Protein AF-A0A8J2IES1-F1 (afdb_monomer_lite)

Organism: NCBI:txid119953

Radius of gyration: 37.83 Å; chains: 1; bounding box: 107×48×99 Å

Secondary structure (DSSP, 8-state):
---HHHHHHHHTT--TTSPPSS--B-SSEEE-SSTTSPPPGGGTS--TT---EEE-TTS-EE-HHHHHHHHHHHHHHHHHHHHTTSS-----TTSSSSS-HHHHHHHHHHHHHHHHHHHHHHHHHHHHHHHHHHHHHHHHHHS---TT--HHHHHHHHHHHHTTHHHHTTHHHHHHHHHHHHHHHHHHHHS-HHHHHHHHTT--HHHHHHHHHHHHHHHHHHHHHHHHHTHHHHHHHHHHHTTSS-S-SSS--GGGGSTTSTT-TT-SS-TT--TTS-HHHHHHHHHT-HHHHHHHHHHHHHHHHHHHHHHTTS------------PPP------

Foldseek 3Di:
DQQPQQVVCVVVVHDLPDFACDWDDDQAETEDNAPPDDDDPVLVDPDVVRDHFYAYSNRHTDDVVVVVVVVVVVVVVVVVCCVVVVDPPPPPVPDPDPDDPVVVVVVVVVVVVVVVVVVVVVVLVVCLVCVLVVLLVLLPVPDDDDPPDDPVRSSVVVCVVQPPLSSQFLVLLVCVLVVVLCVVLCCCVVVVVVVVVCVVVVPDPVVVVVCVVCVVVCSVVVSLVSCLQSVLSVVNSSCRSNVVDGSPPVGDDPQLNPCPRPNHLNPLADPPAPCPPDPVSVVVSNCPRPSNVVSVVVVVVVVVVVVVVVVVPDPPPPPDDDDDDDDDDDDDDDD

Structure (mmCIF, N/CA/C/O backbone):
data_AF-A0A8J2IES1-F1
#
_entry.id   AF-A0A8J2IES1-F1
#
loop_
_atom_site.group_PDB
_atom_site.id
_atom_site.type_symbol
_atom_site.label_atom_id
_atom_site.label_alt_id
_atom_site.label_comp_id
_atom_site.label_asym_id
_atom_site.label_entity_id
_atom_site.label_seq_id
_atom_site.pdbx_PDB_ins_code
_atom_site.Cartn_x
_atom_site.Cartn_y
_atom_site.Cartn_z
_atom_site.occupancy
_atom_site.B_iso_or_equiv
_atom_site.auth_seq_id
_atom_site.auth_comp_id
_atom_site.auth_asym_id
_atom_site.auth_atom_id
_atom_site.pdbx_PDB_model_num
ATOM 1 N N . MET A 1 1 ? -24.254 4.633 70.638 1.00 55.78 1 MET A N 1
ATOM 2 C CA . MET A 1 1 ? -25.576 4.359 70.036 1.00 55.78 1 MET A CA 1
ATOM 3 C C . MET A 1 1 ? -25.447 4.427 68.513 1.00 55.78 1 MET A C 1
ATOM 5 O O . MET A 1 1 ? -25.565 5.501 67.967 1.00 55.78 1 MET A O 1
ATOM 9 N N . GLY A 1 2 ? -25.098 3.332 67.823 1.00 65.69 2 GLY A N 1
ATOM 10 C CA . GLY A 1 2 ? -24.649 3.395 66.413 1.00 65.69 2 GLY A CA 1
ATOM 11 C C . GLY A 1 2 ? -25.569 2.751 65.371 1.00 65.69 2 GLY A C 1
ATOM 12 O O . GLY A 1 2 ? -25.081 2.387 64.304 1.00 65.69 2 GLY A O 1
ATOM 13 N N . ARG A 1 3 ? -26.847 2.505 65.696 1.00 75.75 3 ARG A N 1
ATOM 14 C CA . ARG A 1 3 ? -27.801 1.777 64.830 1.00 75.75 3 ARG A CA 1
ATOM 15 C C . ARG A 1 3 ? -29.191 2.424 64.758 1.00 75.75 3 ARG A C 1
ATOM 17 O O . ARG A 1 3 ? -30.164 1.723 64.511 1.00 75.75 3 ARG A O 1
ATOM 24 N N . GLN A 1 4 ? -29.303 3.729 64.988 1.00 80.19 4 GLN A N 1
ATOM 25 C CA . GLN A 1 4 ? -30.605 4.414 65.040 1.00 80.19 4 GLN A CA 1
ATOM 26 C C . GLN A 1 4 ? -31.388 4.277 63.729 1.00 80.19 4 GLN A C 1
ATOM 28 O O . GLN A 1 4 ? -32.508 3.794 63.766 1.00 80.19 4 GLN A O 1
ATOM 33 N N . ALA A 1 5 ? -30.767 4.522 62.571 1.00 78.38 5 ALA A N 1
ATOM 34 C CA . ALA A 1 5 ? -31.433 4.364 61.270 1.00 78.38 5 ALA A CA 1
ATOM 35 C C . ALA A 1 5 ? -31.969 2.935 61.023 1.00 78.38 5 ALA A C 1
ATOM 37 O O . ALA A 1 5 ? -33.040 2.741 60.455 1.00 78.38 5 ALA A O 1
ATOM 38 N N . TYR A 1 6 ? -31.237 1.914 61.481 1.00 82.19 6 TYR A N 1
ATOM 39 C CA . TYR A 1 6 ? -31.663 0.516 61.380 1.00 82.19 6 TYR A CA 1
ATOM 40 C C . TYR A 1 6 ? -32.812 0.187 62.347 1.00 82.19 6 TYR A C 1
ATOM 42 O O . TYR A 1 6 ? -33.742 -0.530 61.983 1.00 82.19 6 TYR A O 1
ATOM 50 N N . LEU A 1 7 ? -32.756 0.710 63.575 1.00 84.56 7 LEU A N 1
ATOM 51 C CA . LEU A 1 7 ? -33.797 0.514 64.584 1.00 84.56 7 LEU A CA 1
ATOM 52 C C . LEU A 1 7 ? -35.088 1.248 64.217 1.00 84.56 7 LEU A C 1
ATOM 54 O O . LEU A 1 7 ? -36.150 0.645 64.315 1.00 84.56 7 LEU A O 1
ATOM 58 N N . ASP A 1 8 ? -34.995 2.480 63.720 1.00 83.19 8 ASP A N 1
ATOM 59 C CA . ASP A 1 8 ? -36.135 3.260 63.234 1.00 83.19 8 ASP A CA 1
ATOM 60 C C . ASP A 1 8 ? -36.842 2.511 62.103 1.00 83.19 8 ASP A C 1
ATOM 62 O O . ASP A 1 8 ? -38.058 2.336 62.115 1.00 83.19 8 ASP A O 1
ATOM 66 N N . LYS A 1 9 ? -36.073 1.955 61.164 1.00 80.56 9 LYS A N 1
ATOM 67 C CA . LYS A 1 9 ? -36.609 1.143 60.069 1.00 80.56 9 LYS A CA 1
ATOM 68 C C . LYS A 1 9 ? -37.404 -0.072 60.562 1.00 80.56 9 LYS A C 1
ATOM 70 O O . LYS A 1 9 ? -38.496 -0.326 60.053 1.00 80.56 9 LYS A O 1
ATOM 75 N N . ILE A 1 10 ? -36.882 -0.799 61.552 1.00 84.25 10 ILE A N 1
ATOM 76 C CA . ILE A 1 10 ? -37.583 -1.939 62.166 1.00 84.25 10 ILE A CA 1
ATOM 77 C C . ILE A 1 10 ? -38.815 -1.467 62.945 1.00 84.25 10 ILE A C 1
ATOM 79 O O . ILE A 1 10 ? -39.864 -2.103 62.862 1.00 84.25 10 ILE A O 1
ATOM 83 N N . ALA A 1 11 ? -38.714 -0.348 63.666 1.00 86.38 11 ALA A N 1
ATOM 84 C CA . ALA A 1 11 ? -39.814 0.223 64.438 1.00 86.38 11 ALA A CA 1
ATOM 85 C C . ALA A 1 11 ? -40.996 0.641 63.545 1.00 86.38 11 ALA A C 1
ATOM 87 O O . ALA A 1 11 ? -42.148 0.456 63.927 1.00 86.38 11 ALA A O 1
ATOM 88 N N . PHE A 1 12 ? -40.726 1.114 62.324 1.00 83.75 12 PHE A N 1
ATOM 89 C CA . PHE A 1 12 ? -41.744 1.403 61.306 1.00 83.75 12 PHE A CA 1
ATOM 90 C C . PHE A 1 12 ? -42.242 0.160 60.542 1.00 83.75 12 PHE A C 1
ATOM 92 O O . PHE A 1 12 ? -42.934 0.298 59.532 1.00 83.75 12 PHE A O 1
ATOM 99 N N . GLY A 1 13 ? -41.894 -1.053 60.987 1.00 83.44 13 GLY A N 1
ATOM 100 C CA . GLY A 1 13 ? -42.366 -2.311 60.400 1.00 83.44 13 GLY A CA 1
ATOM 101 C C . GLY A 1 13 ? -41.769 -2.639 59.029 1.00 83.44 13 GLY A C 1
ATOM 102 O O . GLY A 1 13 ? -42.321 -3.469 58.308 1.00 83.44 13 GLY A O 1
ATOM 103 N N . ARG A 1 14 ? -40.658 -1.998 58.640 1.00 80.25 14 ARG A N 1
ATOM 104 C CA . ARG A 1 14 ? -40.005 -2.230 57.344 1.00 80.25 14 ARG A CA 1
ATOM 105 C C . ARG A 1 14 ? -38.962 -3.343 57.439 1.00 80.25 14 ARG A C 1
ATOM 107 O O . ARG A 1 14 ? -38.286 -3.507 58.454 1.00 80.25 14 ARG A O 1
ATOM 114 N N . SER A 1 15 ? -38.793 -4.089 56.349 1.00 81.19 15 SER A N 1
ATOM 115 C CA . SER A 1 15 ? -37.820 -5.184 56.274 1.00 81.19 15 SER A CA 1
ATOM 116 C C . SER A 1 15 ? -36.378 -4.676 56.364 1.00 81.19 15 SER A C 1
ATOM 118 O O . SER A 1 15 ? -35.991 -3.725 55.683 1.00 81.19 15 SER A O 1
ATOM 120 N N . ALA A 1 16 ? -35.537 -5.361 57.146 1.00 72.19 16 ALA A N 1
ATOM 121 C CA . ALA A 1 16 ? -34.110 -5.055 57.277 1.00 72.19 16 ALA A CA 1
ATOM 122 C C . ALA A 1 16 ? -33.372 -5.064 55.924 1.00 72.19 16 ALA A C 1
ATOM 124 O O . ALA A 1 16 ? -32.456 -4.270 55.712 1.00 72.19 16 ALA A O 1
ATOM 125 N N . PHE A 1 17 ? -33.813 -5.904 54.986 1.00 74.62 17 PHE A N 1
ATOM 126 C CA . PHE A 1 17 ? -33.134 -6.139 53.711 1.00 74.62 17 PHE A CA 1
ATOM 127 C C . PHE A 1 17 ? -33.637 -5.271 52.555 1.00 74.62 17 PHE A C 1
ATOM 129 O O . PHE A 1 17 ? -33.007 -5.248 51.499 1.00 74.62 17 PHE A O 1
ATOM 136 N N . GLU A 1 18 ? -34.748 -4.559 52.738 1.00 76.94 18 GLU A N 1
ATOM 137 C CA . GLU A 1 18 ? -35.376 -3.778 51.674 1.00 76.94 18 GLU A CA 1
ATOM 138 C C . GLU A 1 18 ? -34.738 -2.380 51.566 1.00 76.94 18 GLU A C 1
ATOM 140 O O . GLU A 1 18 ? -34.640 -1.694 52.585 1.00 76.94 18 GLU A O 1
ATOM 145 N N . PRO A 1 19 ? -34.256 -1.936 50.393 1.00 75.38 19 PRO A N 1
ATOM 146 C CA . PRO A 1 19 ? -33.655 -0.611 50.237 1.00 75.38 19 PRO A CA 1
ATOM 147 C C . PRO A 1 19 ? -34.654 0.505 50.550 1.00 75.38 19 PRO A C 1
ATOM 149 O O . PRO A 1 19 ? -35.846 0.397 50.263 1.00 75.38 19 PRO A O 1
ATOM 152 N N . THR A 1 20 ? -34.168 1.597 51.130 1.00 68.12 20 THR A N 1
ATOM 153 C CA . THR A 1 20 ? -35.027 2.733 51.487 1.00 68.12 20 THR A CA 1
ATOM 154 C C . THR A 1 20 ? -35.183 3.639 50.266 1.00 68.12 20 THR A C 1
ATOM 156 O O . THR A 1 20 ? -34.196 4.171 49.782 1.00 68.12 20 THR A O 1
ATOM 159 N N . GLN A 1 21 ? -36.410 3.810 49.761 1.00 66.25 21 GLN A N 1
ATOM 160 C CA . GLN A 1 21 ? -36.684 4.545 48.510 1.00 66.25 21 GLN A CA 1
ATOM 161 C C . GLN A 1 21 ? -36.516 6.073 48.615 1.00 66.25 21 GLN A C 1
ATOM 163 O O . GLN A 1 21 ? -36.620 6.769 47.615 1.00 66.25 21 GLN A O 1
ATOM 168 N N . SER A 1 22 ? -36.303 6.609 49.817 1.00 67.75 22 SER A N 1
ATOM 169 C CA . SER A 1 22 ? -36.205 8.048 50.073 1.00 67.75 22 SER A CA 1
ATOM 170 C C . SER A 1 22 ? -35.103 8.323 51.089 1.00 67.75 22 SER A C 1
ATOM 172 O O . SER A 1 22 ? -35.086 7.686 52.146 1.00 67.75 22 SER A O 1
ATOM 174 N N . ALA A 1 23 ? -34.226 9.290 50.809 1.00 69.62 23 ALA A N 1
ATOM 175 C CA . ALA A 1 23 ? -33.222 9.744 51.767 1.00 69.62 23 ALA A CA 1
ATOM 176 C C . ALA A 1 23 ? -33.894 10.293 53.038 1.00 69.62 23 ALA A C 1
ATOM 178 O O . ALA A 1 23 ? -34.662 11.254 52.975 1.00 69.62 23 ALA A O 1
ATOM 179 N N . SER A 1 24 ? -33.592 9.709 54.199 1.00 72.06 24 SER A N 1
ATOM 180 C CA . SER A 1 24 ? -34.023 10.246 55.491 1.00 72.06 24 SER A CA 1
ATOM 181 C C . SER A 1 24 ? -32.899 11.080 56.098 1.00 72.06 24 SER A C 1
ATOM 183 O O . SER A 1 24 ? -31.818 10.561 56.394 1.00 72.06 24 SER A O 1
ATOM 185 N N . GLN A 1 25 ? -33.154 12.372 56.287 1.00 74.75 25 GLN A N 1
ATOM 186 C CA . GLN A 1 25 ? -32.254 13.290 56.981 1.00 74.75 25 GLN A CA 1
ATOM 187 C C . GLN A 1 25 ? -32.861 13.629 58.340 1.00 74.75 25 GLN A C 1
ATOM 189 O O . GLN A 1 25 ? -33.918 14.252 58.408 1.00 74.75 25 GLN A O 1
ATOM 194 N N . SER A 1 26 ? -32.205 13.206 59.416 1.00 75.12 26 SER A N 1
ATOM 195 C CA . SER A 1 26 ? -32.525 13.626 60.777 1.00 75.12 26 SER A CA 1
ATOM 196 C C . SER A 1 26 ? -31.410 14.522 61.319 1.00 75.12 26 SER A C 1
ATOM 198 O O . SER A 1 26 ? -30.333 14.645 60.731 1.00 75.12 26 SER A O 1
ATOM 200 N N . THR A 1 27 ? -31.658 15.169 62.457 1.00 72.00 27 THR A N 1
ATOM 201 C CA . THR A 1 27 ? -30.647 15.979 63.155 1.00 72.00 27 THR A CA 1
ATOM 202 C C . THR A 1 27 ? -29.460 15.149 63.652 1.00 72.00 27 THR A C 1
ATOM 204 O O . THR A 1 27 ? -28.405 15.711 63.928 1.00 72.00 27 THR A O 1
ATOM 207 N N . GLU A 1 28 ? -29.621 13.828 63.763 1.00 74.94 28 GLU A N 1
ATOM 208 C CA . GLU A 1 28 ? -28.635 12.910 64.346 1.00 74.94 28 GLU A CA 1
ATOM 209 C C . GLU A 1 28 ? -27.966 12.006 63.292 1.00 74.94 28 GLU A C 1
ATOM 211 O O . GLU A 1 28 ? -26.789 11.655 63.416 1.00 74.94 28 GLU A O 1
ATOM 216 N N . TYR A 1 29 ? -28.673 11.669 62.206 1.00 76.81 29 TYR A N 1
ATOM 217 C CA . TYR A 1 29 ? -28.165 10.799 61.148 1.00 76.81 29 TYR A CA 1
ATOM 218 C C . TYR A 1 29 ? -28.671 11.166 59.750 1.00 76.81 29 TYR A C 1
ATOM 220 O O . TYR A 1 29 ? -29.735 11.752 59.567 1.00 76.81 29 TYR A O 1
ATOM 228 N N . VAL A 1 30 ? -27.916 10.750 58.732 1.00 80.88 30 VAL A N 1
ATOM 229 C CA . VAL A 1 30 ? -28.323 10.853 57.326 1.00 80.88 30 VAL A CA 1
ATOM 230 C C . VAL A 1 30 ? -28.247 9.486 56.676 1.00 80.88 30 VAL A C 1
ATOM 232 O O . VAL A 1 30 ? -27.202 8.836 56.703 1.00 80.88 30 VAL A O 1
ATOM 235 N N . GLN A 1 31 ? -29.352 9.067 56.070 1.00 82.06 31 GLN A N 1
ATOM 236 C CA . GLN A 1 31 ? -29.428 7.852 55.274 1.00 82.06 31 GLN A CA 1
ATOM 237 C C . GLN A 1 31 ? -29.442 8.204 53.787 1.00 82.06 31 GLN A C 1
ATOM 239 O O . GLN A 1 31 ? -30.249 9.023 53.342 1.00 82.06 31 GLN A O 1
ATOM 244 N N . LEU A 1 32 ? -28.536 7.595 53.026 1.00 80.19 32 LEU A N 1
ATOM 245 C CA . LEU A 1 32 ? -28.439 7.790 51.582 1.00 80.19 32 LEU A CA 1
ATOM 246 C C . LEU A 1 32 ? -29.580 7.061 50.857 1.00 80.19 32 LEU A C 1
ATOM 248 O O . LEU A 1 32 ? -29.992 5.975 51.261 1.00 80.19 32 LEU A O 1
ATOM 252 N N . GLU A 1 33 ? -30.068 7.662 49.770 1.00 75.81 33 GLU A N 1
ATOM 253 C CA . GLU A 1 33 ? -31.098 7.076 48.895 1.00 75.81 33 GLU A CA 1
ATOM 254 C C . GLU A 1 33 ? -30.555 5.891 48.087 1.00 75.81 33 GLU A C 1
ATOM 256 O O . GLU A 1 33 ? -31.262 4.922 47.835 1.00 75.81 33 GLU A O 1
ATOM 261 N N . SER A 1 34 ? -29.274 5.951 47.719 1.00 74.75 34 SER A N 1
ATOM 262 C CA . SER A 1 34 ? -28.566 4.825 47.124 1.00 74.75 34 SER A CA 1
ATOM 263 C C . SER A 1 34 ? -27.127 4.757 47.614 1.00 74.75 34 SER A C 1
ATOM 265 O O . SER A 1 34 ? -26.497 5.779 47.901 1.00 74.75 34 SER A O 1
ATOM 267 N N . SER A 1 35 ? -26.576 3.548 47.630 1.00 64.44 35 SER A N 1
ATOM 268 C CA . SER A 1 35 ? -25.152 3.289 47.903 1.00 64.44 35 SER A CA 1
ATOM 269 C C . SER A 1 35 ? -24.184 4.002 46.936 1.00 64.44 35 SER A C 1
ATOM 271 O O . SER A 1 35 ? -22.993 4.126 47.229 1.00 64.44 35 SER A O 1
ATOM 273 N N . GLN A 1 36 ? -24.684 4.487 45.792 1.00 63.16 36 GLN A N 1
ATOM 274 C CA . GLN A 1 36 ? -23.929 5.229 44.773 1.00 63.16 36 GLN A CA 1
ATOM 275 C C . GLN A 1 36 ? -24.176 6.746 44.808 1.00 63.16 36 GLN A C 1
ATOM 277 O O . GLN A 1 36 ? -23.569 7.472 44.020 1.00 63.16 36 GLN A O 1
ATOM 282 N N . ALA A 1 37 ? -25.049 7.236 45.694 1.00 69.00 37 ALA A N 1
ATOM 283 C CA . ALA A 1 37 ? -25.361 8.656 45.791 1.00 69.00 37 ALA A CA 1
ATOM 284 C C . ALA A 1 37 ? -24.138 9.467 46.246 1.00 69.00 37 ALA A C 1
ATOM 286 O O . ALA A 1 37 ? -23.361 9.045 47.108 1.00 69.00 37 ALA A O 1
ATOM 287 N N . GLU A 1 38 ? -23.973 10.656 45.665 1.00 65.19 38 GLU A N 1
ATOM 288 C CA . GLU A 1 38 ? -22.861 11.543 45.990 1.00 65.19 38 GLU A CA 1
ATOM 289 C C . GLU A 1 38 ? -22.983 12.025 47.443 1.00 65.19 38 GLU A C 1
ATOM 291 O O . GLU A 1 38 ? -23.970 12.646 47.842 1.00 65.19 38 GLU A O 1
ATOM 296 N N . ILE A 1 39 ? -21.973 11.711 48.258 1.00 71.12 39 ILE A N 1
ATOM 297 C CA . ILE A 1 39 ? -21.943 12.104 49.667 1.00 71.12 39 ILE A CA 1
ATOM 298 C C . ILE A 1 39 ? -21.831 13.634 49.719 1.00 71.12 39 ILE A C 1
ATOM 300 O O . ILE A 1 39 ? -20.870 14.183 49.169 1.00 71.12 39 ILE A O 1
ATOM 304 N N . PRO A 1 40 ? -22.745 14.354 50.395 1.00 69.25 40 PRO A N 1
ATOM 305 C CA . PRO A 1 40 ? -22.695 15.810 50.406 1.00 69.25 40 PRO A CA 1
ATOM 306 C C . PRO A 1 40 ? -21.360 16.330 50.963 1.00 69.25 40 PRO A C 1
ATOM 308 O O . PRO A 1 40 ? -20.822 15.806 51.945 1.00 69.25 40 PRO A O 1
ATOM 311 N N . ARG A 1 41 ? -20.819 17.393 50.352 1.00 65.50 41 ARG A N 1
ATOM 312 C CA . ARG A 1 41 ? -19.485 17.948 50.675 1.00 65.50 41 ARG A CA 1
ATOM 313 C C . ARG A 1 41 ? -19.298 18.265 52.163 1.00 65.50 41 ARG A C 1
ATOM 315 O O . ARG A 1 41 ? -18.222 18.036 52.700 1.00 65.50 41 ARG A O 1
ATOM 322 N N . ARG A 1 42 ? -20.368 18.678 52.850 1.00 64.25 42 ARG A N 1
ATOM 323 C CA . ARG A 1 42 ? -20.376 18.976 54.295 1.00 64.25 42 ARG A CA 1
ATOM 324 C C . ARG A 1 42 ? -19.934 17.804 55.181 1.00 64.25 42 ARG A C 1
ATOM 326 O O . ARG A 1 42 ? -19.456 18.043 56.278 1.00 64.25 42 ARG A O 1
ATOM 333 N N . TYR A 1 43 ? -20.054 16.559 54.717 1.00 64.12 43 TYR A N 1
ATOM 334 C CA . TYR A 1 43 ? -19.680 15.368 55.493 1.00 64.12 43 TYR A CA 1
ATOM 335 C C . TYR A 1 43 ? -18.254 14.870 55.226 1.00 64.12 43 TYR A C 1
ATOM 337 O O . TYR A 1 43 ? -17.799 13.910 55.850 1.00 64.12 43 TYR A O 1
ATOM 345 N N . HIS A 1 44 ? -17.529 15.511 54.308 1.00 64.12 44 HIS A N 1
ATOM 346 C CA . HIS A 1 44 ? -16.108 15.233 54.093 1.00 64.12 44 HIS A CA 1
ATOM 347 C C . HIS A 1 44 ? -15.241 15.889 55.189 1.00 64.12 44 HIS A C 1
ATOM 349 O O . HIS A 1 44 ? -14.182 15.371 55.565 1.00 64.12 44 HIS A O 1
ATOM 355 N N . GLU A 1 45 ? -15.740 16.978 55.778 1.00 64.81 45 GLU A N 1
ATOM 356 C CA . GLU A 1 45 ? -15.077 17.795 56.791 1.00 64.81 45 GLU A CA 1
ATOM 357 C C . GLU A 1 45 ? -15.743 17.572 58.156 1.00 64.81 45 GLU A C 1
ATOM 359 O O . GLU A 1 45 ? -16.696 18.246 58.532 1.00 64.81 45 GLU A O 1
ATOM 364 N N . ALA A 1 46 ? -15.268 16.580 58.916 1.00 57.31 46 ALA A N 1
ATOM 365 C CA . ALA A 1 46 ? -15.717 16.389 60.293 1.00 57.31 46 ALA A CA 1
ATOM 366 C C . ALA A 1 46 ? -15.166 17.520 61.177 1.00 57.31 46 ALA A C 1
ATOM 368 O O . ALA A 1 46 ? -14.065 17.412 61.719 1.00 57.31 46 ALA A O 1
ATOM 369 N N . THR A 1 47 ? -15.921 18.607 61.293 1.00 60.44 47 THR A N 1
ATOM 370 C CA . THR A 1 47 ? -15.731 19.633 62.322 1.00 60.44 47 THR A CA 1
ATOM 371 C C . THR A 1 47 ? -16.257 19.080 63.646 1.00 60.44 47 THR A C 1
ATOM 373 O O . THR A 1 47 ? -17.330 18.478 63.671 1.00 60.44 47 THR A O 1
ATOM 376 N N . ALA A 1 48 ? -15.528 19.281 64.750 1.00 59.62 48 ALA A N 1
ATOM 377 C CA . ALA A 1 48 ? -15.817 18.677 66.062 1.00 59.62 48 ALA A CA 1
ATOM 378 C C . ALA A 1 48 ? -17.257 18.896 66.582 1.00 59.62 48 ALA A C 1
ATOM 380 O O . ALA A 1 48 ? -17.732 18.115 67.398 1.00 59.62 48 ALA A O 1
ATOM 381 N N . ASN A 1 49 ? -17.962 19.910 66.068 1.00 62.28 49 ASN A N 1
ATOM 382 C CA . ASN A 1 49 ? -19.306 20.288 66.506 1.00 62.28 49 ASN A CA 1
ATOM 383 C C . ASN A 1 49 ? -20.454 19.723 65.642 1.00 62.28 49 ASN A C 1
ATOM 385 O O . ASN A 1 49 ? -21.604 19.939 65.998 1.00 62.28 49 ASN A O 1
ATOM 389 N N . ASN A 1 50 ? -20.183 19.010 64.537 1.00 63.94 50 ASN A N 1
ATOM 390 C CA . ASN A 1 50 ? -21.210 18.499 63.609 1.00 63.94 50 ASN A CA 1
ATOM 391 C C . ASN A 1 50 ? -20.953 17.031 63.219 1.00 63.94 50 ASN A C 1
ATOM 393 O O . ASN A 1 50 ? -20.795 16.699 62.041 1.00 63.94 50 ASN A O 1
ATOM 397 N N . TYR A 1 51 ? -20.879 16.135 64.207 1.00 69.31 51 TYR A N 1
ATOM 398 C CA . TYR A 1 51 ? -20.783 14.699 63.940 1.00 69.31 51 TYR A CA 1
ATOM 399 C C . TYR A 1 51 ? -22.171 14.127 63.633 1.00 69.31 51 TYR A C 1
ATOM 401 O O . TYR A 1 51 ? -22.935 13.811 64.538 1.00 69.31 51 TYR A O 1
ATOM 409 N N . VAL A 1 52 ? -22.489 13.997 62.347 1.00 75.44 52 VAL A N 1
ATOM 410 C CA . VAL A 1 52 ? -23.712 13.337 61.873 1.00 75.44 52 VAL A CA 1
ATOM 411 C C . VAL A 1 52 ? -23.331 11.979 61.299 1.00 75.44 52 VAL A C 1
ATOM 413 O O . VAL A 1 52 ? -22.450 11.886 60.438 1.00 75.44 52 VAL A O 1
ATOM 416 N N . GLN A 1 53 ? -23.971 10.914 61.779 1.00 81.81 53 GLN A N 1
ATOM 417 C CA . GLN A 1 53 ? -23.645 9.558 61.348 1.00 81.81 53 GLN A CA 1
ATOM 418 C C . GLN A 1 53 ? -24.285 9.254 59.983 1.00 81.81 53 GLN A C 1
ATOM 420 O O . GLN A 1 53 ? -25.491 9.409 59.799 1.00 81.81 53 GLN A O 1
ATOM 425 N N . LEU A 1 54 ? -23.470 8.815 59.020 1.00 84.38 54 LEU A N 1
ATOM 426 C CA . LEU A 1 54 ? -23.914 8.437 57.676 1.00 84.38 54 LEU A CA 1
ATOM 427 C C . LEU A 1 54 ? -24.283 6.955 57.627 1.00 84.38 54 LEU A C 1
ATOM 429 O O . LEU A 1 54 ? -23.534 6.107 58.120 1.00 84.38 54 LEU A O 1
ATOM 433 N N . TYR A 1 55 ? -25.401 6.647 56.981 1.00 84.12 55 TYR A N 1
ATOM 434 C CA . TYR A 1 55 ? -25.872 5.287 56.764 1.00 84.12 55 TYR A CA 1
ATOM 435 C C . TYR A 1 55 ? -26.164 5.023 55.284 1.00 84.12 55 TYR A C 1
ATOM 437 O O . TYR A 1 55 ? -26.596 5.904 5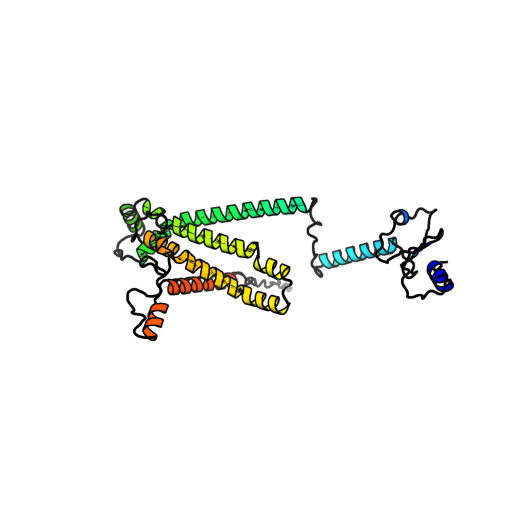4.541 1.00 84.12 55 TYR A O 1
ATOM 445 N N . ASP A 1 56 ? -25.931 3.782 54.874 1.00 83.56 56 ASP A N 1
ATOM 446 C CA . ASP A 1 56 ? -26.282 3.251 53.559 1.00 83.56 56 ASP A CA 1
ATOM 447 C C . ASP A 1 56 ? -27.808 3.175 53.358 1.00 83.56 56 ASP A C 1
ATOM 449 O O . ASP A 1 56 ? -28.576 3.214 54.323 1.00 83.56 56 ASP A O 1
ATOM 453 N N . GLU A 1 57 ? -28.255 2.908 52.132 1.00 83.38 57 GLU A N 1
ATOM 454 C CA . GLU A 1 57 ? -29.658 2.631 51.771 1.00 83.38 57 GLU A CA 1
ATOM 455 C C . GLU A 1 57 ? -30.280 1.499 52.626 1.00 83.38 57 GLU A C 1
ATOM 457 O O . GLU A 1 57 ? -31.498 1.430 52.823 1.00 83.38 57 GLU A O 1
ATOM 462 N N . ARG A 1 58 ? -29.425 0.632 53.190 1.00 78.75 58 ARG A N 1
ATOM 463 C CA . ARG A 1 58 ? -29.758 -0.507 54.063 1.00 78.75 58 ARG A CA 1
ATOM 464 C C . ARG A 1 58 ? -29.699 -0.201 55.564 1.00 78.75 58 ARG A C 1
ATOM 466 O O . ARG A 1 58 ? -30.003 -1.081 56.362 1.00 78.75 58 ARG A O 1
ATOM 473 N N . GLY A 1 59 ? -29.311 1.010 55.963 1.00 74.00 59 GLY A N 1
ATOM 474 C CA . GLY A 1 59 ? -29.146 1.381 57.373 1.00 74.00 59 GLY A CA 1
ATOM 475 C C . GLY A 1 59 ? -27.826 0.901 57.990 1.00 74.00 59 GLY A C 1
ATOM 476 O O . GLY A 1 59 ? -27.705 0.833 59.212 1.00 74.00 59 GLY A O 1
ATOM 477 N N . ASN A 1 60 ? -26.827 0.565 57.165 1.00 84.12 60 ASN A N 1
ATOM 478 C CA . ASN A 1 60 ? -25.480 0.214 57.623 1.00 84.12 60 ASN A CA 1
ATOM 479 C C . ASN A 1 60 ? -24.633 1.477 57.800 1.00 84.12 60 ASN A C 1
ATOM 481 O O . ASN A 1 60 ? -24.648 2.316 56.904 1.00 84.12 60 ASN A O 1
ATOM 485 N N . PRO A 1 61 ? -23.873 1.633 58.895 1.00 83.75 61 PRO A N 1
ATOM 486 C CA . PRO A 1 61 ? -23.047 2.817 59.086 1.00 83.75 61 PRO A CA 1
ATOM 487 C C . PRO A 1 61 ? -21.909 2.865 58.056 1.00 83.75 61 PRO A C 1
ATOM 489 O O . PRO A 1 61 ? -21.156 1.902 57.907 1.00 83.75 61 PRO A O 1
ATOM 492 N N . ILE A 1 62 ? -21.762 4.001 57.374 1.00 82.94 62 ILE A N 1
ATOM 493 C CA . ILE A 1 62 ? -20.699 4.259 56.399 1.00 82.94 62 ILE A CA 1
ATOM 494 C C . ILE A 1 62 ? -19.749 5.306 56.973 1.00 82.94 62 ILE A C 1
ATOM 496 O O . ILE A 1 62 ? -20.162 6.387 57.384 1.00 82.94 62 ILE A O 1
ATOM 500 N N . ASN A 1 63 ? -18.449 5.012 56.944 1.00 84.38 63 ASN A N 1
ATOM 501 C CA . ASN A 1 63 ? -17.418 6.007 57.214 1.00 84.38 63 ASN A CA 1
ATOM 502 C C . ASN A 1 63 ? -16.694 6.367 55.900 1.00 84.38 63 ASN A C 1
ATOM 504 O O . ASN A 1 63 ? -15.898 5.567 55.397 1.00 84.38 63 ASN A O 1
ATOM 508 N N . PRO A 1 64 ? -16.924 7.566 55.333 1.00 79.75 64 PRO A N 1
ATOM 509 C CA . PRO A 1 64 ? -16.304 7.955 54.069 1.00 79.75 64 PRO A CA 1
ATOM 510 C C . PRO A 1 64 ? -14.775 8.024 54.169 1.00 79.75 64 PRO A C 1
ATOM 512 O O . PRO A 1 64 ? -14.080 7.688 53.210 1.00 79.75 64 PRO A O 1
ATOM 515 N N . ARG A 1 65 ? -14.227 8.387 55.337 1.00 80.25 65 ARG A N 1
ATOM 516 C CA . ARG A 1 65 ? -12.775 8.480 55.547 1.00 80.25 65 ARG A CA 1
ATOM 517 C C . ARG A 1 65 ? -12.108 7.114 55.541 1.00 80.25 65 ARG A C 1
ATOM 519 O O . ARG A 1 65 ? -11.059 6.965 54.920 1.00 80.25 65 ARG A O 1
ATOM 526 N N . SER A 1 66 ? -12.706 6.110 56.187 1.00 83.25 66 SER A N 1
ATOM 527 C CA . SER A 1 66 ? -12.147 4.752 56.166 1.00 83.25 66 SER A CA 1
ATOM 528 C C . SER A 1 66 ? -12.206 4.154 54.761 1.00 83.25 66 SER A C 1
ATOM 530 O O . SER A 1 66 ? -11.258 3.495 54.337 1.00 83.25 66 SER A O 1
ATOM 532 N N . HIS A 1 67 ? -13.261 4.451 53.997 1.00 83.19 67 HIS A N 1
ATOM 533 C CA . HIS A 1 67 ? -13.370 4.026 52.606 1.00 83.19 67 HIS A CA 1
ATOM 534 C C . HIS A 1 67 ? -12.320 4.701 51.709 1.00 83.19 67 HIS A C 1
ATOM 536 O O . HIS A 1 67 ? -11.644 4.027 50.931 1.00 83.19 67 HIS A O 1
ATOM 542 N N . GLN A 1 68 ? -12.118 6.016 51.853 1.00 82.56 68 GLN A N 1
ATOM 543 C CA . GLN A 1 68 ? -11.055 6.746 51.153 1.00 82.56 68 GLN A CA 1
ATOM 544 C C . GLN A 1 68 ? -9.664 6.220 51.524 1.00 82.56 68 GLN A C 1
ATOM 546 O O . GLN A 1 68 ? -8.832 6.016 50.641 1.00 82.56 68 GLN A O 1
ATOM 551 N N . TYR A 1 69 ? -9.415 5.957 52.809 1.00 85.75 69 TYR A N 1
ATOM 552 C CA . TYR A 1 69 ? -8.158 5.381 53.279 1.00 85.75 69 TYR A CA 1
ATOM 553 C C . TYR A 1 69 ? -7.932 3.975 52.705 1.00 85.75 69 TYR A C 1
ATOM 555 O O . TYR A 1 69 ? -6.866 3.696 52.162 1.00 85.75 69 TYR A O 1
ATOM 563 N N . GLY A 1 70 ? -8.957 3.119 52.711 1.00 88.38 70 GLY A N 1
ATOM 564 C CA . GLY A 1 70 ? -8.906 1.796 52.087 1.00 88.38 70 GLY A CA 1
ATOM 565 C C . GLY A 1 70 ? -8.671 1.857 50.575 1.00 88.38 70 GLY A C 1
ATOM 566 O O . GLY A 1 70 ? -7.904 1.061 50.039 1.00 88.38 70 GLY A O 1
ATOM 567 N N . LYS A 1 71 ? -9.267 2.834 49.877 1.00 87.69 71 LYS A N 1
ATOM 568 C CA . LYS A 1 71 ? -9.008 3.080 48.450 1.00 87.69 71 LYS A CA 1
ATOM 569 C C . LYS A 1 71 ? -7.550 3.477 48.208 1.00 87.69 71 LYS A C 1
ATOM 571 O O . LYS A 1 71 ? -6.930 2.925 47.305 1.00 87.69 71 LYS A O 1
ATOM 576 N N . LYS A 1 72 ? -6.993 4.377 49.027 1.00 88.88 72 LYS A N 1
ATOM 577 C CA . LYS A 1 72 ? -5.578 4.780 48.949 1.00 88.88 72 LYS A CA 1
ATOM 578 C C . LYS A 1 72 ? -4.634 3.609 49.217 1.00 88.88 72 LYS A C 1
ATOM 580 O O . LYS A 1 72 ? -3.682 3.431 48.470 1.00 88.88 72 LYS A O 1
ATOM 585 N N . LEU A 1 73 ? -4.927 2.783 50.222 1.00 93.88 73 LEU A N 1
ATOM 586 C CA . LEU A 1 73 ? -4.120 1.606 50.547 1.00 93.88 73 LEU A CA 1
ATOM 587 C C . LEU A 1 73 ? -4.111 0.591 49.398 1.00 93.88 73 LEU A C 1
ATOM 589 O O . LEU A 1 73 ? -3.048 0.110 49.024 1.00 93.88 73 LEU A O 1
ATOM 593 N N . ARG A 1 74 ? -5.274 0.305 48.799 1.00 88.00 74 ARG A N 1
ATOM 594 C CA . ARG A 1 74 ? -5.355 -0.561 47.611 1.00 88.00 74 ARG A CA 1
ATOM 595 C C . ARG A 1 74 ? -4.613 0.042 46.419 1.00 88.00 74 ARG A C 1
ATOM 597 O O . ARG A 1 74 ? -3.954 -0.693 45.699 1.00 88.00 74 ARG A O 1
ATOM 604 N N . GLY A 1 75 ? -4.691 1.361 46.233 1.00 87.75 75 GLY A N 1
ATOM 605 C CA . GLY A 1 75 ? -3.902 2.080 45.229 1.00 87.75 75 GLY A CA 1
ATOM 606 C C . GLY A 1 75 ? -2.402 1.862 45.425 1.00 87.75 75 GLY A C 1
ATOM 607 O O . GLY A 1 75 ? -1.739 1.366 44.525 1.00 87.75 75 GLY A O 1
ATOM 608 N N . ALA A 1 76 ? -1.901 2.103 46.638 1.00 90.25 76 ALA A N 1
ATOM 609 C CA . ALA A 1 76 ? -0.496 1.895 46.981 1.00 90.25 76 ALA A CA 1
ATOM 610 C C . ALA A 1 76 ? -0.058 0.422 46.855 1.00 90.25 76 ALA A C 1
ATOM 612 O O . ALA A 1 76 ? 1.035 0.139 46.379 1.00 90.25 76 ALA A O 1
ATOM 613 N N . GLN A 1 77 ? -0.908 -0.535 47.243 1.00 89.94 77 GLN A N 1
ATOM 614 C CA . GLN A 1 77 ? -0.634 -1.963 47.046 1.00 89.94 77 GLN A CA 1
ATOM 615 C C . GLN A 1 77 ? -0.541 -2.318 45.561 1.00 89.94 77 GLN A C 1
ATOM 617 O O . GLN A 1 77 ? 0.381 -3.024 45.161 1.00 89.94 77 GLN A O 1
ATOM 622 N N . ASN A 1 78 ? -1.455 -1.801 44.739 1.00 85.81 78 ASN A N 1
ATOM 623 C CA . ASN A 1 78 ? -1.410 -1.986 43.292 1.00 85.81 78 ASN A CA 1
ATOM 624 C C . ASN A 1 78 ? -0.159 -1.339 42.681 1.00 85.81 78 ASN A C 1
ATOM 626 O O . ASN A 1 78 ? 0.420 -1.913 41.764 1.00 85.81 78 ASN A O 1
ATOM 630 N N . ASP A 1 79 ? 0.294 -0.200 43.209 1.00 85.62 79 ASP A N 1
ATOM 631 C CA . ASP A 1 79 ? 1.545 0.437 42.789 1.00 85.62 79 ASP A CA 1
ATOM 632 C C . ASP A 1 79 ? 2.770 -0.422 43.111 1.00 85.62 79 ASP A C 1
ATOM 634 O O . ASP A 1 79 ? 3.662 -0.549 42.274 1.00 85.62 79 ASP A O 1
ATOM 638 N N . VAL A 1 80 ? 2.802 -1.061 44.285 1.00 89.25 80 VAL A N 1
ATOM 639 C CA . VAL A 1 80 ? 3.869 -2.006 44.651 1.00 89.25 80 VAL A CA 1
ATOM 640 C C . VAL A 1 80 ? 3.816 -3.261 43.777 1.00 89.25 80 VAL A C 1
ATOM 642 O O . VAL A 1 80 ? 4.841 -3.707 43.273 1.00 89.25 80 VAL A O 1
ATOM 645 N N . LEU A 1 81 ? 2.633 -3.830 43.534 1.00 88.94 81 LEU A N 1
ATOM 646 C CA . LEU A 1 81 ? 2.491 -4.984 42.636 1.00 88.94 81 LEU A CA 1
ATOM 647 C C . LEU A 1 81 ? 2.910 -4.650 41.200 1.00 88.94 81 LEU A C 1
ATOM 649 O O . LEU A 1 81 ? 3.463 -5.505 40.506 1.00 88.94 81 LEU A O 1
ATOM 653 N N . ALA A 1 82 ? 2.682 -3.409 40.767 1.00 84.31 82 ALA A N 1
ATOM 654 C CA . ALA A 1 82 ? 3.130 -2.933 39.471 1.00 84.31 82 ALA A CA 1
ATOM 655 C C . ALA A 1 82 ? 4.641 -2.689 39.408 1.00 84.31 82 ALA A C 1
ATOM 657 O O . ALA A 1 82 ? 5.260 -3.036 38.406 1.00 84.31 82 ALA A O 1
ATOM 658 N N . SER A 1 83 ? 5.254 -2.145 40.464 1.00 82.31 83 SER A N 1
ATOM 659 C CA . SER A 1 83 ? 6.707 -1.930 40.504 1.00 82.31 83 SER A CA 1
ATOM 660 C C . SER A 1 83 ? 7.495 -3.240 40.570 1.00 82.31 83 SER A C 1
ATOM 662 O O . SER A 1 83 ? 8.557 -3.343 39.963 1.00 82.31 83 SER A O 1
ATOM 664 N N . VAL A 1 84 ? 6.952 -4.261 41.239 1.00 86.38 84 VAL A N 1
ATOM 665 C CA . VAL A 1 84 ? 7.512 -5.625 41.276 1.00 86.38 84 VAL A CA 1
ATOM 666 C C . VAL A 1 84 ? 7.276 -6.374 39.950 1.00 86.38 84 VAL A C 1
ATOM 668 O O . VAL A 1 84 ? 7.888 -7.410 39.707 1.00 86.38 84 VAL A O 1
ATOM 671 N N . GLY A 1 85 ? 6.422 -5.851 39.061 1.00 82.12 85 GLY A N 1
ATOM 672 C CA . GLY A 1 85 ? 6.137 -6.445 37.751 1.00 82.12 85 GLY A CA 1
ATOM 673 C C . GLY A 1 85 ? 5.124 -7.595 37.784 1.00 82.12 85 GLY A C 1
ATOM 674 O O . GLY A 1 85 ? 5.002 -8.333 36.812 1.00 82.12 85 GLY A O 1
ATOM 675 N N . VAL A 1 86 ? 4.379 -7.753 38.884 1.00 80.56 86 VAL A N 1
ATOM 676 C CA . VAL A 1 86 ? 3.307 -8.760 39.010 1.00 80.56 86 VAL A CA 1
ATOM 677 C C . VAL A 1 86 ? 2.058 -8.332 38.232 1.00 80.56 86 VAL A C 1
ATOM 679 O O . VAL A 1 86 ? 1.300 -9.176 37.756 1.00 80.56 86 VAL A O 1
ATOM 682 N N . VAL A 1 87 ? 1.836 -7.022 38.088 1.00 72.81 87 VAL A N 1
ATOM 683 C CA . VAL A 1 87 ? 0.697 -6.445 37.361 1.00 72.81 87 VAL A CA 1
ATOM 684 C C . VAL A 1 87 ? 1.192 -5.336 36.438 1.00 72.81 87 VAL A C 1
ATOM 686 O O . VAL A 1 87 ? 1.770 -4.357 36.893 1.00 72.81 87 VAL A O 1
ATOM 689 N N . GLU A 1 88 ? 0.930 -5.434 35.137 1.00 65.06 88 GLU A N 1
ATOM 690 C CA . GLU A 1 88 ? 1.168 -4.304 34.237 1.00 65.06 88 GLU A CA 1
ATOM 691 C C . GLU A 1 88 ? 0.231 -3.149 34.610 1.00 65.06 88 GLU A C 1
AT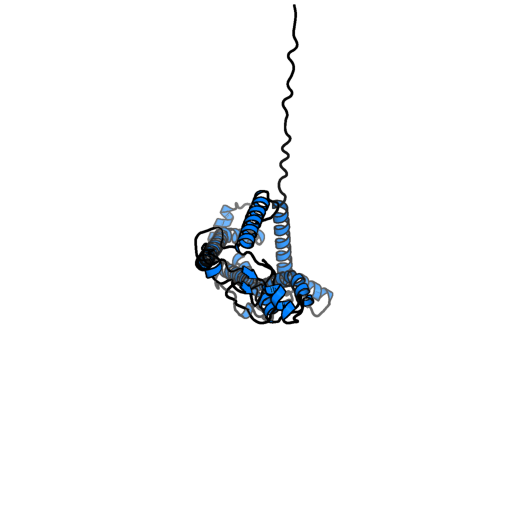OM 693 O O . GLU A 1 88 ? -0.996 -3.308 34.638 1.00 65.06 88 GLU A O 1
ATOM 698 N N . ARG A 1 89 ? 0.790 -1.960 34.877 1.00 60.56 89 ARG A N 1
ATOM 699 C CA . ARG A 1 89 ? -0.019 -0.741 34.981 1.00 60.56 89 ARG A CA 1
ATOM 700 C C . ARG A 1 89 ? -0.786 -0.584 33.674 1.00 60.56 89 ARG A C 1
ATOM 702 O O . ARG A 1 89 ? -0.206 -0.232 32.645 1.00 60.56 89 ARG A O 1
ATOM 709 N N . ARG A 1 90 ? -2.111 -0.731 33.733 1.00 54.66 90 ARG A N 1
ATOM 710 C CA . ARG A 1 90 ? -2.985 -0.054 32.776 1.00 54.66 90 ARG A CA 1
ATOM 711 C C . ARG A 1 90 ? -2.859 1.432 33.065 1.00 54.66 90 ARG A C 1
ATOM 713 O O . ARG A 1 90 ? -3.633 1.974 33.845 1.00 54.66 90 ARG A O 1
ATOM 720 N N . HIS A 1 91 ? -1.835 2.059 32.495 1.00 52.72 91 HIS A N 1
ATOM 721 C CA . HIS A 1 91 ? -1.744 3.505 32.472 1.00 52.72 91 HIS A CA 1
ATOM 722 C C . HIS A 1 91 ? -3.041 3.988 31.835 1.00 52.72 91 HIS A C 1
ATOM 724 O O . HIS A 1 91 ? -3.317 3.699 30.667 1.00 52.72 91 HIS A O 1
ATOM 730 N N . SER A 1 92 ? -3.870 4.677 32.620 1.00 50.97 92 SER A N 1
ATOM 731 C CA . SER A 1 92 ? -4.816 5.581 31.999 1.00 50.97 92 SER A CA 1
ATOM 732 C C . SER A 1 92 ? -3.949 6.563 31.193 1.00 50.97 92 SER A C 1
ATOM 734 O O . SER A 1 92 ? -2.919 7.014 31.707 1.00 50.97 92 SER A O 1
ATOM 736 N N . PRO A 1 93 ? -4.272 6.866 29.926 1.00 51.97 93 PRO A N 1
ATOM 737 C CA . PRO A 1 93 ? -3.445 7.741 29.086 1.00 51.97 93 PRO A CA 1
ATOM 738 C C . PRO A 1 93 ? -3.182 9.146 29.670 1.00 51.97 93 PRO A C 1
ATOM 740 O O . PRO A 1 93 ? -2.456 9.928 29.065 1.00 51.97 93 PRO A O 1
ATOM 743 N N . ALA A 1 94 ? -3.777 9.470 30.822 1.00 53.81 94 ALA A N 1
ATOM 744 C CA . ALA A 1 94 ? -3.795 10.773 31.466 1.00 53.81 94 ALA A CA 1
ATOM 745 C C . ALA A 1 94 ? -2.777 10.951 32.614 1.00 53.81 94 ALA A C 1
ATOM 747 O O . ALA A 1 94 ? -2.593 12.070 33.072 1.00 53.81 94 ALA A O 1
ATOM 748 N N . GLU A 1 95 ? -2.123 9.895 33.113 1.00 52.34 95 GLU A N 1
ATOM 749 C CA . GLU A 1 95 ? -1.473 9.952 34.443 1.00 52.34 95 GLU A CA 1
ATOM 750 C C . GLU A 1 95 ? 0.048 10.212 34.428 1.00 52.34 95 GLU A C 1
ATOM 752 O O . GLU A 1 95 ? 0.676 10.263 35.481 1.00 52.34 95 GLU A O 1
ATOM 757 N N . GLY A 1 96 ? 0.657 10.380 33.247 1.00 53.12 96 GLY A N 1
ATOM 758 C CA . GLY A 1 96 ? 2.118 10.500 33.100 1.00 53.12 96 GLY A CA 1
ATOM 759 C C . GLY A 1 96 ? 2.662 11.872 32.688 1.00 53.12 96 GLY A C 1
ATOM 760 O O . GLY A 1 96 ? 3.869 12.073 32.768 1.00 53.12 96 GLY A O 1
ATOM 761 N N . PHE A 1 97 ? 1.822 12.806 32.229 1.00 52.12 97 PHE A N 1
ATOM 762 C CA . PHE A 1 97 ? 2.276 14.096 31.692 1.00 52.12 97 PHE A CA 1
ATOM 763 C C . PHE A 1 97 ? 1.261 15.211 31.995 1.00 52.12 97 PHE A C 1
ATOM 765 O O . PHE A 1 97 ? 0.061 14.964 31.891 1.00 52.12 97 PHE A O 1
ATOM 772 N N . PRO A 1 98 ? 1.704 16.428 32.360 1.00 47.03 98 PRO A N 1
ATOM 773 C CA . PRO A 1 98 ? 0.804 17.546 32.628 1.00 47.03 98 PRO A CA 1
ATOM 774 C C . PRO A 1 98 ? 0.219 18.095 31.313 1.00 47.03 98 PRO A C 1
ATOM 776 O O . PRO A 1 98 ? 0.951 18.677 30.519 1.00 47.03 98 PRO A O 1
ATOM 779 N N . GLY A 1 99 ? -1.085 17.910 31.075 1.00 57.69 99 GLY A N 1
ATOM 780 C CA . GLY A 1 99 ? -1.812 18.524 29.952 1.00 57.69 99 GLY A CA 1
ATOM 781 C C . GLY A 1 99 ? -3.228 17.952 29.741 1.00 57.69 99 GLY A C 1
ATOM 782 O O . GLY A 1 99 ? -3.477 16.806 30.127 1.00 57.69 99 GLY A O 1
ATOM 783 N N . PRO A 1 100 ? -4.174 18.713 29.153 1.00 67.44 100 PRO A N 1
ATOM 784 C CA . PRO A 1 100 ? -5.487 18.206 28.749 1.00 67.44 100 PRO A CA 1
ATOM 785 C C . PRO A 1 100 ? -5.340 17.077 27.717 1.00 67.44 100 PRO A C 1
ATOM 787 O O . PRO A 1 100 ? -4.533 17.159 26.794 1.00 67.44 100 PRO A O 1
ATOM 790 N N . SER A 1 101 ? -6.133 16.010 27.836 1.00 69.25 101 SER A N 1
ATOM 791 C CA . SER A 1 101 ? -6.055 14.837 26.947 1.00 69.25 101 SER A CA 1
ATOM 792 C C . SER A 1 101 ? -6.331 15.135 25.468 1.00 69.25 101 SER A C 1
ATOM 794 O O . SER A 1 101 ? -5.935 14.350 24.613 1.00 69.25 101 SER A O 1
ATOM 796 N N . GLU A 1 102 ? -7.022 16.236 25.174 1.00 75.19 102 GLU A N 1
ATOM 797 C CA . GLU A 1 102 ? -7.417 16.649 23.823 1.00 75.19 102 GLU A CA 1
ATOM 798 C C . GLU A 1 102 ? -6.244 17.257 23.040 1.00 75.19 102 GLU A C 1
ATOM 800 O O . GLU A 1 102 ? -5.928 16.772 21.958 1.00 75.19 102 GLU A O 1
ATOM 805 N N . GLU A 1 103 ? -5.497 18.190 23.643 1.00 76.38 103 GLU A N 1
ATOM 806 C CA . GLU A 1 103 ? -4.283 18.783 23.049 1.00 76.38 103 GLU A CA 1
ATOM 807 C C . GLU A 1 103 ? -3.227 17.718 22.709 1.00 76.38 103 GLU A C 1
ATOM 809 O O . GLU A 1 103 ? -2.500 17.816 21.721 1.00 76.38 103 GLU A O 1
ATOM 814 N N . ARG A 1 104 ? -3.160 16.642 23.505 1.00 70.19 104 ARG A N 1
ATOM 815 C CA . ARG A 1 104 ? -2.273 15.505 23.231 1.00 70.19 104 ARG A CA 1
ATOM 816 C C . ARG A 1 104 ? -2.718 14.689 22.019 1.00 70.19 104 ARG A C 1
ATOM 818 O O . ARG A 1 104 ? -1.861 14.178 21.303 1.00 70.19 104 ARG A O 1
ATOM 825 N N . LEU A 1 105 ? -4.024 14.505 21.822 1.00 78.75 105 LEU A N 1
ATOM 826 C CA . LEU A 1 105 ? -4.537 13.781 20.657 1.00 78.75 105 LEU A CA 1
ATOM 827 C C . LEU A 1 105 ? -4.244 14.559 19.376 1.00 78.75 105 LEU A C 1
ATOM 829 O O . LEU A 1 105 ? -3.772 13.957 18.417 1.00 78.75 105 LEU A O 1
ATOM 833 N N . GLU A 1 106 ? -4.422 15.880 19.401 1.00 83.75 106 GLU A N 1
ATOM 834 C CA . GLU A 1 106 ? -4.051 16.746 18.279 1.00 83.75 106 GLU A CA 1
ATOM 835 C C . GLU A 1 106 ? -2.545 16.713 18.002 1.00 83.75 106 GLU A C 1
ATOM 837 O O . GLU A 1 106 ? -2.133 16.583 16.852 1.00 83.75 106 GLU A O 1
ATOM 842 N N . LEU A 1 107 ? -1.706 16.767 19.043 1.00 85.31 107 LEU A N 1
ATOM 843 C CA . LEU A 1 107 ? -0.253 16.689 18.874 1.00 85.31 107 LEU A CA 1
ATOM 844 C C . LEU A 1 107 ? 0.190 15.333 18.303 1.00 85.31 107 LEU A C 1
ATOM 846 O O . LEU A 1 107 ? 1.074 15.288 17.451 1.00 85.31 107 LEU A O 1
ATOM 850 N N . LEU A 1 108 ? -0.441 14.237 18.732 1.00 84.69 108 LEU A N 1
ATOM 851 C CA . LEU A 1 108 ? -0.174 12.902 18.197 1.00 84.69 108 LEU A CA 1
ATOM 852 C C . LEU A 1 108 ? -0.621 12.778 16.733 1.00 84.69 108 LEU A C 1
ATOM 854 O O . LEU A 1 108 ? 0.078 12.171 15.928 1.00 84.69 108 LEU A O 1
ATOM 858 N N . GLU A 1 109 ? -1.768 13.355 16.372 1.00 84.00 109 GLU A N 1
ATOM 859 C CA . GLU A 1 109 ? -2.243 13.388 14.985 1.00 84.00 109 GLU A CA 1
ATOM 860 C C . GLU A 1 109 ? -1.323 14.244 14.100 1.00 84.00 109 GLU A C 1
ATOM 862 O O . GLU A 1 109 ? -0.984 13.856 12.978 1.00 84.00 109 GLU A O 1
ATOM 867 N N . ALA A 1 110 ? -0.832 15.371 14.617 1.00 87.94 110 ALA A N 1
ATOM 868 C CA . ALA A 1 110 ? 0.168 16.192 13.941 1.00 87.94 110 ALA A CA 1
ATOM 869 C C . ALA A 1 110 ? 1.495 15.434 13.744 1.00 87.94 110 ALA A C 1
ATOM 871 O O . ALA A 1 110 ? 2.087 15.483 12.667 1.00 87.94 110 ALA A O 1
ATOM 872 N N . GLU A 1 111 ? 1.954 14.688 14.750 1.00 91.12 111 GLU A N 1
ATOM 873 C CA . GLU A 1 111 ? 3.150 13.849 14.637 1.00 91.12 111 GLU A CA 1
ATOM 874 C C . GLU A 1 111 ? 2.966 12.735 13.594 1.00 91.12 111 GLU A C 1
ATOM 876 O O . GLU A 1 111 ? 3.828 12.555 12.732 1.00 91.12 111 GLU A O 1
ATOM 881 N N . ASP A 1 112 ? 1.831 12.028 13.612 1.00 88.19 112 ASP A N 1
ATOM 882 C CA . ASP A 1 112 ? 1.553 10.925 12.682 1.00 88.19 112 ASP A CA 1
ATOM 883 C C . ASP A 1 112 ? 1.404 11.421 11.235 1.00 88.19 112 ASP A C 1
ATOM 885 O O . ASP A 1 112 ? 1.914 10.806 10.295 1.00 88.19 112 ASP A O 1
ATOM 889 N N . THR A 1 113 ? 0.783 12.587 11.031 1.00 86.75 113 THR A N 1
ATOM 890 C CA . THR A 1 113 ? 0.665 13.197 9.696 1.00 86.75 113 THR A CA 1
ATOM 891 C C . THR A 1 113 ? 2.023 13.610 9.130 1.00 86.75 113 THR A C 1
ATOM 893 O O . THR A 1 113 ? 2.306 13.324 7.960 1.00 86.75 113 THR A O 1
ATOM 896 N N . VAL A 1 114 ? 2.896 14.214 9.944 1.00 92.25 114 VAL A N 1
ATOM 897 C CA . VAL A 1 114 ? 4.270 14.555 9.540 1.00 92.25 114 VAL A CA 1
ATOM 898 C C . VAL A 1 114 ? 5.096 13.291 9.296 1.00 92.25 114 VAL A C 1
ATOM 900 O O . VAL A 1 114 ? 5.791 13.203 8.280 1.00 92.25 114 VAL A O 1
ATOM 903 N N . GLY A 1 115 ? 4.983 12.287 10.168 1.00 89.19 115 GLY A N 1
ATOM 904 C CA . GLY A 1 115 ? 5.658 10.998 10.026 1.00 89.19 115 GLY A CA 1
ATOM 905 C C . GLY A 1 115 ? 5.265 10.278 8.736 1.00 89.19 115 GLY A C 1
ATOM 906 O O . GLY A 1 115 ? 6.130 9.823 7.983 1.00 89.19 115 GLY A O 1
ATOM 907 N N . ASN A 1 116 ? 3.971 10.251 8.414 1.00 85.31 116 ASN A N 1
ATOM 908 C CA . ASN A 1 116 ? 3.468 9.675 7.172 1.00 85.31 116 ASN A CA 1
ATOM 909 C C . ASN A 1 116 ? 3.964 10.451 5.939 1.00 85.31 116 ASN A C 1
ATOM 911 O O . ASN A 1 116 ? 4.408 9.846 4.962 1.00 85.31 116 ASN A O 1
ATOM 915 N N . ALA A 1 117 ? 3.963 11.786 5.986 1.00 86.94 117 ALA A N 1
ATOM 916 C CA . ALA A 1 117 ? 4.497 12.607 4.901 1.00 86.94 117 ALA A CA 1
ATOM 917 C C . ALA A 1 117 ? 5.998 12.350 4.669 1.00 86.94 117 ALA A C 1
ATOM 919 O O . ALA A 1 117 ? 6.420 12.139 3.530 1.00 86.94 117 ALA A O 1
ATOM 920 N N . MET A 1 118 ? 6.805 12.290 5.734 1.00 92.31 118 MET A N 1
ATOM 921 C CA . MET A 1 118 ? 8.232 11.960 5.639 1.00 92.31 118 MET A CA 1
ATOM 922 C C . MET A 1 118 ? 8.472 10.548 5.095 1.00 92.31 118 MET A C 1
ATOM 924 O O . MET A 1 118 ? 9.373 10.351 4.272 1.00 92.31 118 MET A O 1
ATOM 928 N N . ALA A 1 119 ? 7.653 9.572 5.495 1.00 86.56 119 ALA A N 1
ATOM 929 C CA . ALA A 1 119 ? 7.728 8.210 4.976 1.00 86.56 119 ALA A CA 1
ATOM 930 C C . ALA A 1 119 ? 7.427 8.161 3.467 1.00 86.56 119 ALA A C 1
ATOM 932 O O . ALA A 1 119 ? 8.148 7.500 2.713 1.00 86.56 119 ALA A O 1
ATOM 933 N N . LEU A 1 120 ? 6.416 8.904 3.003 1.00 86.00 120 LEU A N 1
ATOM 934 C CA . LEU A 1 120 ? 6.083 9.017 1.581 1.00 86.00 120 LEU A CA 1
ATOM 935 C C . LEU A 1 120 ? 7.214 9.671 0.779 1.00 86.00 120 LEU A C 1
ATOM 937 O O . LEU A 1 120 ? 7.600 9.146 -0.266 1.00 86.00 120 LEU A O 1
ATOM 941 N N . VAL A 1 121 ? 7.781 10.777 1.272 1.00 89.94 121 VAL A N 1
ATOM 942 C CA . VAL A 1 121 ? 8.890 11.483 0.606 1.00 89.94 121 VAL A CA 1
ATOM 943 C C . VAL A 1 121 ? 10.129 10.598 0.510 1.00 89.94 121 VAL A C 1
ATOM 945 O O . VAL A 1 121 ? 10.727 10.493 -0.563 1.00 89.94 121 VAL A O 1
ATOM 948 N N . THR A 1 122 ? 10.492 9.918 1.598 1.00 90.38 122 THR A N 1
ATOM 949 C CA . THR A 1 122 ? 11.630 8.988 1.617 1.00 90.38 122 THR A CA 1
ATOM 950 C C . THR A 1 122 ? 11.411 7.853 0.619 1.00 90.38 122 THR A C 1
ATOM 952 O O . THR A 1 122 ? 12.258 7.616 -0.239 1.00 90.38 122 THR A O 1
ATOM 955 N N . THR A 1 123 ? 10.224 7.238 0.626 1.00 85.75 123 THR A N 1
ATOM 956 C CA . THR A 1 123 ? 9.865 6.159 -0.308 1.00 85.75 123 THR A CA 1
ATOM 957 C C . THR A 1 123 ? 9.921 6.623 -1.767 1.00 85.75 123 THR A C 1
ATOM 959 O O . THR A 1 123 ? 10.420 5.905 -2.634 1.00 85.75 123 THR A O 1
ATOM 962 N N . LEU A 1 124 ? 9.417 7.820 -2.081 1.00 87.25 124 LEU A N 1
ATOM 963 C CA . LEU A 1 124 ? 9.473 8.380 -3.436 1.00 87.25 124 LEU A CA 1
ATOM 964 C C . LEU A 1 124 ? 10.912 8.656 -3.876 1.00 87.25 124 LEU A C 1
ATOM 966 O O . LEU A 1 124 ? 11.275 8.340 -5.010 1.00 87.25 124 LEU A O 1
ATOM 970 N N . THR A 1 125 ? 11.728 9.198 -2.974 1.00 90.25 125 THR A N 1
ATOM 971 C CA . THR A 1 125 ? 13.139 9.507 -3.226 1.00 90.25 125 THR A CA 1
ATOM 972 C C . THR A 1 125 ? 13.935 8.231 -3.486 1.00 90.25 125 THR A C 1
ATOM 974 O O . THR A 1 125 ? 14.640 8.142 -4.488 1.00 90.25 125 THR A O 1
ATOM 977 N N . GLU A 1 126 ? 13.764 7.201 -2.655 1.00 88.81 126 GLU A N 1
ATOM 978 C CA . GLU A 1 126 ? 14.382 5.886 -2.853 1.00 88.81 126 GLU A CA 1
ATOM 979 C C . GLU A 1 126 ? 13.982 5.262 -4.194 1.00 88.81 126 GLU A C 1
ATOM 981 O O . GLU A 1 126 ? 14.837 4.780 -4.946 1.00 88.81 126 GLU A O 1
ATOM 986 N N . ASN A 1 127 ? 12.689 5.308 -4.532 1.00 87.06 127 ASN A N 1
ATOM 987 C CA . ASN A 1 127 ? 12.201 4.795 -5.809 1.00 87.06 127 ASN A CA 1
ATOM 988 C C . ASN A 1 127 ? 12.792 5.566 -6.992 1.00 87.06 127 ASN A C 1
ATOM 990 O O . ASN A 1 127 ? 13.164 4.937 -7.975 1.00 87.06 127 ASN A O 1
ATOM 994 N N . LEU A 1 128 ? 12.920 6.893 -6.909 1.00 88.06 128 LEU A N 1
ATOM 995 C CA . LEU A 1 128 ? 13.503 7.713 -7.973 1.00 88.06 128 LEU A CA 1
ATOM 996 C C . LEU A 1 128 ? 14.999 7.417 -8.161 1.00 88.06 128 LEU A C 1
ATOM 998 O O . LEU A 1 128 ? 15.448 7.192 -9.287 1.00 88.06 128 LEU A O 1
ATOM 1002 N N . CYS A 1 129 ? 15.754 7.340 -7.062 1.00 88.94 129 CYS A N 1
ATOM 1003 C CA . CYS A 1 129 ? 17.187 7.042 -7.075 1.00 88.94 129 CYS A CA 1
ATOM 1004 C C . CYS A 1 129 ? 17.494 5.652 -7.649 1.00 88.94 129 CYS A C 1
ATOM 1006 O O . CYS A 1 129 ? 18.494 5.476 -8.345 1.00 88.94 129 CYS A O 1
ATOM 1008 N N . THR A 1 130 ? 16.632 4.668 -7.387 1.00 89.69 130 THR A N 1
ATOM 1009 C CA . THR A 1 130 ? 16.804 3.284 -7.863 1.00 89.69 130 THR A CA 1
ATOM 1010 C C . THR A 1 130 ? 16.132 3.010 -9.211 1.00 89.69 130 THR A C 1
ATOM 1012 O O . THR A 1 130 ? 16.404 1.978 -9.835 1.00 89.69 130 THR A O 1
ATOM 1015 N N . TRP A 1 131 ? 15.283 3.923 -9.700 1.00 89.81 131 TRP A N 1
ATOM 1016 C CA . TRP A 1 131 ? 14.453 3.695 -10.883 1.00 89.81 131 TRP A CA 1
ATOM 1017 C C . TRP A 1 131 ? 15.271 3.394 -12.137 1.00 89.81 131 TRP A C 1
ATOM 1019 O O . TRP A 1 131 ? 15.062 2.362 -12.777 1.00 89.81 131 TRP A O 1
ATOM 1029 N N . TRP A 1 132 ? 16.215 4.278 -12.465 1.00 87.81 132 TRP A N 1
ATOM 1030 C CA . TRP A 1 132 ? 17.028 4.194 -13.680 1.00 87.81 132 TRP A CA 1
ATOM 1031 C C . TRP A 1 132 ? 17.896 2.927 -13.703 1.00 87.81 132 TRP A C 1
ATOM 1033 O O . TRP A 1 132 ? 18.019 2.285 -14.746 1.00 87.81 132 TRP A O 1
ATOM 1043 N N . VAL A 1 133 ? 18.423 2.510 -12.544 1.00 89.94 133 VAL A N 1
ATOM 1044 C CA . VAL A 1 133 ? 19.172 1.250 -12.396 1.00 89.94 133 VAL A CA 1
ATOM 1045 C C . VAL A 1 133 ? 18.270 0.068 -12.728 1.00 89.94 133 VAL A C 1
ATOM 1047 O O . VAL A 1 133 ? 18.669 -0.845 -13.449 1.00 89.94 133 VAL A O 1
ATOM 1050 N N . GLY A 1 134 ? 17.030 0.095 -12.234 1.00 88.88 134 GLY A N 1
ATOM 1051 C CA . GLY A 1 134 ? 16.026 -0.913 -12.548 1.00 88.88 134 GLY A CA 1
ATOM 1052 C C . GLY A 1 134 ? 15.698 -0.983 -14.043 1.00 88.88 134 GLY A C 1
ATOM 1053 O O . GLY A 1 134 ? 15.575 -2.082 -14.577 1.00 88.88 134 GLY A O 1
ATOM 1054 N N . THR A 1 135 ? 15.600 0.164 -14.720 1.00 88.81 135 THR A N 1
ATOM 1055 C CA . THR A 1 135 ? 15.374 0.233 -16.173 1.00 88.81 135 THR A CA 1
ATOM 1056 C C . THR A 1 135 ? 16.517 -0.431 -16.942 1.00 88.81 135 THR A C 1
ATOM 1058 O O . THR A 1 135 ? 16.269 -1.289 -17.787 1.00 88.81 135 THR A O 1
ATOM 1061 N N . ILE A 1 136 ? 17.771 -0.105 -16.609 1.00 88.00 136 ILE A N 1
ATOM 1062 C CA . ILE A 1 136 ? 18.952 -0.725 -17.232 1.00 88.00 136 ILE A CA 1
ATOM 1063 C C . ILE A 1 136 ? 18.970 -2.234 -16.965 1.00 88.00 136 ILE A C 1
ATOM 1065 O O . ILE A 1 136 ? 19.171 -3.023 -17.885 1.00 88.00 136 ILE A O 1
ATOM 1069 N N . ARG A 1 137 ? 18.702 -2.655 -15.722 1.00 89.19 137 ARG A N 1
ATOM 1070 C CA . ARG A 1 137 ? 18.640 -4.074 -15.345 1.00 89.19 137 ARG A CA 1
ATOM 1071 C C . ARG A 1 137 ? 17.622 -4.847 -16.185 1.00 89.19 137 ARG A C 1
ATOM 1073 O O . ARG A 1 137 ? 17.937 -5.932 -16.662 1.00 89.19 137 ARG A O 1
ATOM 1080 N N . GLU A 1 138 ? 16.413 -4.320 -16.352 1.00 87.94 138 GLU A N 1
ATOM 1081 C CA . GLU A 1 138 ? 15.356 -4.986 -17.127 1.00 87.94 138 GLU A CA 1
ATOM 1082 C C . GLU A 1 138 ? 15.697 -5.072 -18.616 1.00 87.94 138 GLU A C 1
ATOM 1084 O O . GLU A 1 138 ? 15.457 -6.109 -19.234 1.00 87.94 138 GLU A O 1
ATOM 1089 N N . ARG A 1 139 ? 16.326 -4.033 -19.178 1.00 88.38 139 ARG A N 1
ATOM 1090 C CA . ARG A 1 139 ? 16.818 -4.056 -20.561 1.00 88.38 139 ARG A CA 1
ATOM 1091 C C . ARG A 1 139 ? 17.922 -5.090 -20.753 1.00 88.38 139 ARG A C 1
ATOM 1093 O O . ARG A 1 139 ? 17.828 -5.877 -21.685 1.00 88.38 139 ARG A O 1
ATOM 1100 N N . ILE A 1 140 ? 18.896 -5.164 -19.844 1.00 87.75 140 ILE A N 1
ATOM 1101 C CA . ILE A 1 140 ? 19.981 -6.164 -19.885 1.00 87.75 140 ILE A CA 1
ATOM 1102 C C . ILE A 1 140 ? 19.450 -7.598 -19.800 1.00 87.75 140 ILE A C 1
ATOM 1104 O O . ILE A 1 140 ? 19.971 -8.481 -20.474 1.00 87.75 140 ILE A O 1
ATOM 1108 N N . LEU A 1 141 ? 18.421 -7.845 -18.985 1.00 87.25 141 LEU A N 1
ATOM 1109 C CA . LEU A 1 141 ? 17.824 -9.179 -18.854 1.00 87.25 141 LEU A CA 1
ATOM 1110 C C . LEU A 1 141 ? 16.956 -9.576 -20.055 1.00 87.25 141 LEU A C 1
ATOM 1112 O O . LEU A 1 141 ? 16.762 -10.766 -20.289 1.00 87.25 141 LEU A O 1
ATOM 1116 N N . THR A 1 142 ? 16.424 -8.600 -20.793 1.00 88.19 142 THR A N 1
ATOM 1117 C CA . THR A 1 142 ? 15.486 -8.846 -21.899 1.00 88.19 142 THR A CA 1
ATOM 1118 C C . THR A 1 142 ? 16.179 -8.840 -23.258 1.00 88.19 142 THR A C 1
ATOM 1120 O O . THR A 1 142 ? 15.880 -9.675 -24.110 1.00 88.19 142 THR A O 1
ATOM 1123 N N . PHE A 1 143 ? 17.112 -7.913 -23.476 1.00 86.25 143 PHE A N 1
ATOM 1124 C CA . PHE A 1 143 ? 17.842 -7.769 -24.729 1.00 86.25 143 PHE A CA 1
ATOM 1125 C C . PHE A 1 143 ? 19.209 -8.437 -24.658 1.00 86.25 143 PHE A C 1
ATOM 1127 O O . PHE A 1 143 ? 19.885 -8.461 -23.631 1.00 86.25 143 PHE A O 1
ATOM 1134 N N . ARG A 1 144 ? 19.646 -8.973 -25.796 1.00 83.62 144 ARG A N 1
ATOM 1135 C CA . ARG A 1 144 ? 20.933 -9.651 -25.905 1.00 83.62 144 ARG A CA 1
ATOM 1136 C C . ARG A 1 144 ? 22.045 -8.627 -26.127 1.00 83.62 144 ARG A C 1
ATOM 1138 O O . ARG A 1 144 ? 22.224 -8.147 -27.242 1.00 83.62 144 ARG A O 1
ATOM 1145 N N . TYR A 1 145 ? 22.817 -8.341 -25.083 1.00 82.38 145 TYR A N 1
ATOM 1146 C CA . TYR A 1 145 ? 24.034 -7.537 -25.204 1.00 82.38 145 TYR A CA 1
ATOM 1147 C C . TYR A 1 145 ? 25.234 -8.420 -25.579 1.00 82.38 145 TYR A C 1
ATOM 1149 O O . TYR A 1 145 ? 25.347 -9.546 -25.083 1.00 82.38 145 TYR A O 1
ATOM 1157 N N . PRO A 1 146 ? 26.154 -7.940 -26.434 1.00 82.88 146 PRO A N 1
ATOM 1158 C CA . PRO A 1 146 ? 27.426 -8.616 -26.663 1.00 82.88 146 PRO A CA 1
ATOM 1159 C C . PRO A 1 146 ? 28.201 -8.765 -25.346 1.00 82.88 146 PRO A C 1
ATOM 1161 O O . PRO A 1 146 ? 28.362 -7.795 -24.608 1.00 82.88 146 PRO A O 1
ATOM 1164 N N . HIS A 1 147 ? 28.731 -9.960 -25.070 1.00 74.12 147 HIS A N 1
ATOM 1165 C CA . HIS A 1 147 ? 29.412 -10.312 -23.808 1.00 74.12 147 HIS A CA 1
ATOM 1166 C C . HIS A 1 147 ? 30.693 -9.510 -23.494 1.00 74.12 147 HIS A C 1
ATOM 1168 O O . HIS A 1 147 ? 31.310 -9.726 -22.457 1.00 74.12 147 HIS A O 1
ATOM 1174 N N . VAL A 1 148 ? 31.105 -8.600 -24.377 1.00 79.62 148 VAL A N 1
ATOM 1175 C CA . VAL A 1 148 ? 32.374 -7.857 -24.293 1.00 79.62 148 VAL A CA 1
ATOM 1176 C C . VAL A 1 148 ? 32.199 -6.471 -23.648 1.00 79.62 148 VAL A C 1
ATOM 1178 O O . VAL A 1 148 ? 33.182 -5.799 -23.355 1.00 79.62 148 VAL A O 1
ATOM 1181 N N . LEU A 1 149 ? 30.964 -6.020 -23.404 1.00 84.69 149 LEU A N 1
ATOM 1182 C CA . LEU A 1 149 ? 30.706 -4.675 -22.884 1.00 84.69 149 LEU A CA 1
ATOM 1183 C C . LEU A 1 149 ? 30.726 -4.634 -21.350 1.00 84.69 149 LEU A C 1
ATOM 1185 O O . LEU A 1 149 ? 30.032 -5.395 -20.678 1.00 84.69 149 LEU A O 1
ATOM 1189 N N . THR A 1 150 ? 31.480 -3.687 -20.790 1.00 88.38 150 THR A N 1
ATOM 1190 C CA . THR A 1 150 ? 31.412 -3.360 -19.356 1.00 88.38 150 THR A CA 1
ATOM 1191 C C . THR A 1 150 ? 30.095 -2.647 -19.025 1.00 88.38 150 THR A C 1
ATOM 1193 O O . THR A 1 150 ? 29.517 -1.969 -19.875 1.00 88.38 150 THR A O 1
ATOM 1196 N N . PHE A 1 151 ? 29.621 -2.738 -17.775 1.00 85.69 151 PHE A N 1
ATOM 1197 C CA . PHE A 1 151 ? 28.360 -2.098 -17.356 1.00 85.69 151 PHE A CA 1
ATOM 1198 C C . PHE A 1 151 ? 28.317 -0.592 -17.664 1.00 85.69 151 PHE A C 1
ATOM 1200 O O . PHE A 1 151 ? 27.295 -0.085 -18.121 1.00 85.69 151 PHE A O 1
ATOM 1207 N N . GLY A 1 152 ? 29.438 0.116 -17.482 1.00 87.12 152 GLY A N 1
ATOM 1208 C CA . GLY A 1 152 ? 29.538 1.541 -17.807 1.00 87.12 152 GLY A CA 1
ATOM 1209 C C . GLY A 1 152 ? 29.350 1.832 -19.298 1.00 87.12 152 GLY A C 1
ATOM 1210 O O . GLY A 1 152 ? 28.670 2.791 -19.651 1.00 87.12 152 GLY A O 1
ATOM 1211 N N . GLN A 1 153 ? 29.879 0.976 -20.178 1.00 89.19 153 GLN A N 1
ATOM 1212 C CA . GLN A 1 153 ? 29.685 1.099 -21.627 1.00 89.19 153 GLN A CA 1
ATOM 1213 C C . GLN A 1 153 ? 28.238 0.808 -22.031 1.00 89.19 153 GLN A C 1
ATOM 1215 O O . GLN A 1 153 ? 27.690 1.523 -22.867 1.00 89.19 153 GLN A O 1
ATOM 1220 N N . ILE A 1 154 ? 27.597 -0.182 -21.400 1.00 87.56 154 ILE A N 1
ATOM 1221 C CA . ILE A 1 154 ? 26.174 -0.477 -21.616 1.00 87.56 154 ILE A CA 1
ATOM 1222 C C . ILE A 1 154 ? 25.330 0.734 -21.206 1.00 87.56 154 ILE A C 1
ATOM 1224 O O . ILE A 1 154 ? 24.561 1.242 -22.018 1.00 87.56 154 ILE A O 1
ATOM 1228 N N . ALA A 1 155 ? 25.533 1.263 -19.997 1.00 87.06 155 ALA A N 1
ATOM 1229 C CA . ALA A 1 155 ? 24.804 2.430 -19.506 1.00 87.06 155 ALA A CA 1
ATOM 1230 C C . ALA A 1 155 ? 25.019 3.673 -20.388 1.00 87.06 155 ALA A C 1
ATOM 1232 O O . ALA A 1 155 ? 24.060 4.380 -20.693 1.00 87.06 155 ALA A O 1
ATOM 1233 N N . ALA A 1 156 ? 26.251 3.918 -20.845 1.00 88.69 156 ALA A N 1
ATOM 1234 C CA . ALA A 1 156 ? 26.558 5.021 -21.753 1.00 88.69 156 ALA A CA 1
ATOM 1235 C C . ALA A 1 156 ? 25.881 4.852 -23.123 1.00 88.69 156 ALA A C 1
ATOM 1237 O O . ALA A 1 156 ? 25.350 5.821 -23.661 1.00 88.69 156 ALA A O 1
ATOM 1238 N N . SER A 1 157 ? 25.851 3.631 -23.669 1.00 87.81 157 SER A N 1
ATOM 1239 C CA . SER A 1 157 ? 25.185 3.339 -24.946 1.00 87.81 157 SER A CA 1
ATOM 1240 C C . SER A 1 157 ? 23.660 3.478 -24.863 1.00 87.81 157 SER A C 1
ATOM 1242 O O . SER A 1 157 ? 23.048 4.097 -25.732 1.00 87.81 157 SER A O 1
ATOM 1244 N N . GLU A 1 158 ? 23.049 3.005 -23.774 1.00 86.38 158 GLU A N 1
ATOM 1245 C CA . GLU A 1 158 ? 21.616 3.162 -23.510 1.00 86.38 158 GLU A CA 1
ATOM 1246 C C . GLU A 1 158 ? 21.241 4.630 -23.301 1.00 86.38 158 GLU A C 1
ATOM 1248 O O . GLU A 1 158 ? 20.231 5.103 -23.827 1.00 86.38 158 GLU A O 1
ATOM 1253 N N . HIS A 1 159 ? 22.083 5.379 -22.586 1.00 86.56 159 HIS A N 1
ATOM 1254 C CA . HIS A 1 159 ? 21.905 6.815 -22.415 1.00 86.56 159 HIS A CA 1
ATOM 1255 C C . HIS A 1 159 ? 22.083 7.574 -23.737 1.00 86.56 159 HIS A C 1
ATOM 1257 O O . HIS A 1 159 ? 21.360 8.533 -23.981 1.00 86.56 159 HIS A O 1
ATOM 1263 N N . ALA A 1 160 ? 22.984 7.151 -24.626 1.00 86.81 160 ALA A N 1
ATOM 1264 C CA . ALA A 1 160 ? 23.117 7.753 -25.953 1.00 86.81 160 ALA A CA 1
ATOM 1265 C C . ALA A 1 160 ? 21.887 7.485 -26.842 1.00 86.81 160 ALA A C 1
ATOM 1267 O O . ALA A 1 160 ? 21.483 8.362 -27.601 1.00 86.81 160 ALA A O 1
ATOM 1268 N N . PHE A 1 161 ? 21.268 6.305 -26.725 1.00 84.06 161 PHE A N 1
ATOM 1269 C CA . PHE A 1 161 ? 20.095 5.928 -27.518 1.00 84.06 161 PHE A CA 1
ATOM 1270 C C . PHE A 1 161 ? 18.779 6.526 -26.990 1.00 84.06 161 PHE A C 1
ATOM 1272 O O . PHE A 1 161 ? 17.973 7.039 -27.759 1.00 84.06 161 PHE A O 1
ATOM 1279 N N . SER A 1 162 ? 18.540 6.462 -25.676 1.00 82.50 162 SER A N 1
ATOM 1280 C CA . SER A 1 162 ? 17.289 6.920 -25.041 1.00 82.50 162 SER A CA 1
ATOM 1281 C C . SER A 1 162 ? 17.382 8.328 -24.430 1.00 82.50 162 SER A C 1
ATOM 1283 O O . SER A 1 162 ? 16.365 8.960 -24.146 1.00 82.50 162 SER A O 1
ATOM 1285 N N . GLY A 1 163 ? 18.585 8.853 -24.202 1.00 85.94 163 GLY A N 1
ATOM 1286 C CA . GLY A 1 163 ? 18.788 10.143 -23.544 1.00 85.94 163 GLY A CA 1
ATOM 1287 C C . GLY A 1 163 ? 18.128 10.214 -22.165 1.00 85.94 163 GLY A C 1
ATOM 1288 O O . GLY A 1 163 ? 18.050 9.235 -21.417 1.00 85.94 163 GLY A O 1
ATOM 1289 N N . ALA A 1 164 ? 17.568 11.385 -21.852 1.00 84.50 164 ALA A N 1
ATOM 1290 C CA . ALA A 1 164 ? 16.856 11.626 -20.598 1.00 84.50 164 ALA A CA 1
ATOM 1291 C C . ALA A 1 164 ? 15.566 10.796 -20.447 1.00 84.50 164 ALA A C 1
ATOM 1293 O O . ALA A 1 164 ? 15.041 10.686 -19.337 1.00 84.50 164 ALA A O 1
ATOM 1294 N N . SER A 1 165 ? 15.048 10.186 -21.526 1.00 83.75 165 SER A N 1
ATOM 1295 C CA . SER A 1 165 ? 13.834 9.365 -21.456 1.00 83.75 165 SER A CA 1
ATOM 1296 C C . SER A 1 165 ? 14.011 8.119 -20.602 1.00 83.75 165 SER A C 1
ATOM 1298 O O . SER A 1 165 ? 13.042 7.647 -20.018 1.00 83.75 165 SER A O 1
ATOM 1300 N N . MET A 1 166 ? 15.244 7.633 -20.451 1.00 83.56 166 MET A N 1
ATOM 1301 C CA . MET A 1 166 ? 15.573 6.493 -19.598 1.00 83.56 166 MET A CA 1
ATOM 1302 C C . MET A 1 166 ? 15.214 6.730 -18.121 1.00 83.56 166 MET A C 1
ATOM 1304 O O . MET A 1 166 ? 14.826 5.794 -17.421 1.00 83.56 166 MET A O 1
ATOM 1308 N N . VAL A 1 167 ? 15.320 7.979 -17.651 1.00 83.56 167 VAL A N 1
ATOM 1309 C CA . VAL A 1 167 ? 15.105 8.327 -16.239 1.00 83.56 167 VAL A CA 1
ATOM 1310 C C . VAL A 1 167 ? 13.618 8.353 -15.888 1.00 83.56 167 VAL A C 1
ATOM 1312 O O . VAL A 1 167 ? 13.248 7.942 -14.794 1.00 83.56 167 VAL A O 1
ATOM 1315 N N . TYR A 1 168 ? 12.752 8.791 -16.808 1.00 85.75 168 TYR A N 1
ATOM 1316 C CA . TYR A 1 168 ? 11.317 8.947 -16.534 1.00 85.75 168 TYR A CA 1
ATOM 1317 C C . TYR A 1 168 ? 10.416 7.899 -17.203 1.00 85.75 168 TYR A C 1
ATOM 1319 O O . TYR A 1 168 ? 9.236 7.811 -16.856 1.00 85.75 168 TYR A O 1
ATOM 1327 N N . ALA A 1 169 ? 10.932 7.088 -18.134 1.00 87.88 169 ALA A N 1
ATOM 1328 C CA . ALA A 1 169 ? 10.158 6.048 -18.809 1.00 87.88 169 ALA A CA 1
ATOM 1329 C C . ALA A 1 169 ? 9.526 5.082 -17.795 1.00 87.88 169 ALA A C 1
ATOM 1331 O O . ALA A 1 169 ? 10.216 4.464 -16.981 1.00 87.88 169 ALA A O 1
ATOM 1332 N N . GLY A 1 170 ? 8.195 4.977 -17.825 1.00 85.94 170 GLY A N 1
ATOM 1333 C CA . GLY A 1 170 ? 7.422 4.103 -16.945 1.00 85.94 170 GLY A CA 1
ATOM 1334 C C . GLY A 1 170 ? 7.345 4.534 -15.477 1.00 85.94 170 GLY A C 1
ATOM 1335 O O . GLY A 1 170 ? 6.659 3.863 -14.705 1.00 85.94 170 GLY A O 1
ATOM 1336 N N . PHE A 1 171 ? 7.995 5.633 -15.069 1.00 89.00 171 PHE A N 1
ATOM 1337 C CA . PHE A 1 171 ? 8.016 6.067 -13.667 1.00 89.00 171 PHE A CA 1
ATOM 1338 C C . PHE A 1 171 ? 6.643 6.564 -13.211 1.00 89.00 171 PHE A C 1
ATOM 1340 O O . PHE A 1 171 ? 6.082 6.043 -12.250 1.00 89.00 171 PHE A O 1
ATOM 1347 N N . ALA A 1 172 ? 6.060 7.514 -13.948 1.00 89.12 172 ALA A N 1
ATOM 1348 C CA . ALA A 1 172 ? 4.746 8.078 -13.644 1.00 89.12 172 ALA A CA 1
ATOM 1349 C C . ALA A 1 172 ? 3.622 7.025 -13.504 1.00 89.12 172 ALA A C 1
ATOM 1351 O O . ALA A 1 172 ? 2.945 7.039 -12.475 1.00 89.12 172 ALA A O 1
ATOM 1352 N N . PRO A 1 173 ? 3.424 6.078 -14.448 1.00 88.81 173 PRO A N 1
ATOM 1353 C CA . PRO A 1 173 ? 2.354 5.092 -14.327 1.00 88.81 173 PRO A CA 1
ATOM 1354 C C . PRO A 1 173 ? 2.607 4.110 -13.175 1.00 88.81 173 PRO A C 1
ATOM 1356 O O . PRO A 1 173 ? 1.656 3.713 -12.503 1.00 88.81 173 PRO A O 1
ATOM 1359 N N . ARG A 1 174 ? 3.872 3.772 -12.874 1.00 88.94 174 ARG A N 1
ATOM 1360 C CA . ARG A 1 174 ? 4.210 2.931 -11.717 1.00 88.94 174 ARG A CA 1
ATOM 1361 C C . ARG A 1 174 ? 3.950 3.645 -10.396 1.00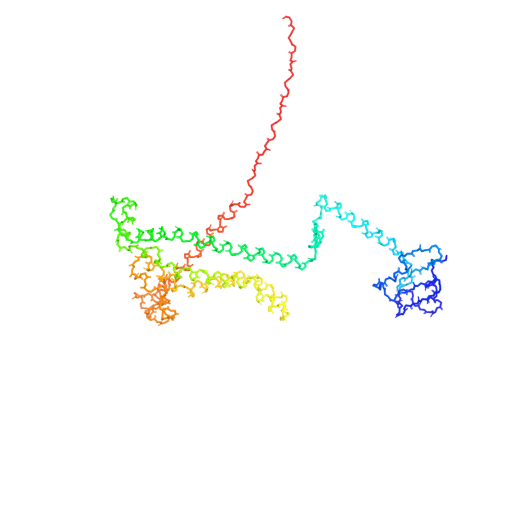 88.94 174 ARG A C 1
ATOM 1363 O O . ARG A 1 174 ? 3.279 3.065 -9.551 1.00 88.94 174 ARG A O 1
ATOM 1370 N N . VAL A 1 175 ? 4.428 4.879 -10.228 1.00 87.94 175 VAL A N 1
ATOM 1371 C CA . VAL A 1 175 ? 4.193 5.667 -9.007 1.00 87.94 175 VAL A CA 1
ATOM 1372 C C . VAL A 1 175 ? 2.703 5.892 -8.797 1.00 87.94 175 VAL A C 1
ATOM 1374 O O . VAL A 1 175 ? 2.212 5.698 -7.688 1.00 87.94 175 VAL A O 1
ATOM 1377 N N . PHE A 1 176 ? 1.967 6.227 -9.859 1.00 89.06 176 PHE A N 1
ATOM 1378 C CA . PHE A 1 176 ? 0.519 6.380 -9.795 1.00 89.06 176 PHE A CA 1
ATOM 1379 C C . PHE A 1 176 ? -0.156 5.096 -9.295 1.00 89.06 176 PHE A C 1
ATOM 1381 O O . PHE A 1 176 ? -0.904 5.141 -8.320 1.00 89.06 176 PHE A O 1
ATOM 1388 N N . ALA A 1 177 ? 0.145 3.941 -9.894 1.00 88.88 177 ALA A N 1
ATOM 1389 C CA . ALA A 1 177 ? -0.419 2.660 -9.474 1.00 88.88 177 ALA A CA 1
ATOM 1390 C C . ALA A 1 177 ? -0.070 2.304 -8.018 1.00 88.88 177 ALA A C 1
ATOM 1392 O O . ALA A 1 177 ? -0.949 1.906 -7.249 1.00 88.88 177 ALA A O 1
ATOM 1393 N N . THR A 1 178 ? 1.192 2.475 -7.609 1.00 85.62 178 THR A N 1
ATOM 1394 C CA . THR A 1 178 ? 1.637 2.136 -6.249 1.00 85.62 178 THR A CA 1
ATOM 1395 C C . THR A 1 178 ? 1.047 3.066 -5.200 1.00 85.62 178 THR A C 1
ATOM 1397 O O . THR A 1 178 ? 0.584 2.580 -4.171 1.00 85.62 178 THR A O 1
ATOM 1400 N N . MET A 1 179 ? 1.009 4.375 -5.465 1.00 86.19 179 MET A N 1
ATOM 1401 C CA . MET A 1 179 ? 0.463 5.368 -4.536 1.00 86.19 179 MET A CA 1
ATOM 1402 C C . MET A 1 179 ? -1.043 5.188 -4.370 1.00 86.19 179 MET A C 1
ATOM 1404 O O . MET A 1 179 ? -1.522 5.157 -3.243 1.00 86.19 179 MET A O 1
ATOM 1408 N N . ASN A 1 180 ? -1.789 4.973 -5.459 1.00 87.38 180 ASN A N 1
ATOM 1409 C CA . ASN A 1 180 ? -3.225 4.699 -5.366 1.00 87.38 180 ASN A CA 1
ATOM 1410 C C . ASN A 1 180 ? -3.504 3.375 -4.642 1.00 87.38 180 ASN A C 1
ATOM 1412 O O . ASN A 1 180 ? -4.371 3.324 -3.773 1.00 87.38 180 ASN A O 1
ATOM 1416 N N . THR A 1 181 ? -2.740 2.315 -4.928 1.00 86.38 181 THR A N 1
ATOM 1417 C CA . THR A 1 181 ? -2.885 1.035 -4.215 1.00 86.38 181 THR A CA 1
ATOM 1418 C C . THR A 1 181 ? -2.621 1.208 -2.719 1.00 86.38 181 THR A C 1
ATOM 1420 O O . THR A 1 181 ? -3.424 0.757 -1.903 1.00 86.38 181 THR A O 1
ATOM 1423 N N . GLN A 1 182 ? -1.533 1.889 -2.343 1.00 83.19 182 GLN A N 1
ATOM 1424 C CA . GLN A 1 182 ? -1.189 2.155 -0.944 1.00 83.19 182 GLN A CA 1
ATOM 1425 C C . GLN A 1 182 ? -2.224 3.048 -0.258 1.00 83.19 182 GLN A C 1
ATOM 1427 O O . GLN A 1 182 ? -2.648 2.714 0.844 1.00 83.19 182 GLN A O 1
ATOM 1432 N N . ALA A 1 183 ? -2.684 4.117 -0.909 1.00 84.69 183 ALA A N 1
ATOM 1433 C CA . ALA A 1 183 ? -3.695 5.023 -0.371 1.00 84.69 183 ALA A CA 1
ATOM 1434 C C . ALA A 1 183 ? -5.028 4.304 -0.117 1.00 84.69 183 ALA A C 1
ATOM 1436 O O . ALA A 1 183 ? -5.613 4.450 0.955 1.00 84.69 183 ALA A O 1
ATOM 1437 N N . ILE A 1 184 ? -5.488 3.475 -1.061 1.00 84.75 184 ILE A N 1
ATOM 1438 C CA . ILE A 1 184 ? -6.736 2.713 -0.915 1.00 84.75 184 ILE A CA 1
ATOM 1439 C C . ILE A 1 184 ? -6.597 1.652 0.183 1.00 84.75 184 ILE A C 1
ATOM 1441 O O . ILE A 1 184 ? -7.487 1.512 1.024 1.00 84.75 184 ILE A O 1
ATOM 1445 N N . VAL A 1 185 ? -5.482 0.917 0.209 1.00 83.31 185 VAL A N 1
ATOM 1446 C CA . VAL A 1 185 ? -5.175 -0.066 1.259 1.00 83.31 185 VAL A CA 1
ATOM 1447 C C . VAL A 1 185 ? -5.148 0.617 2.626 1.00 83.31 185 VAL A C 1
ATOM 1449 O O . VAL A 1 185 ? -5.865 0.189 3.528 1.00 83.31 185 VAL A O 1
ATOM 1452 N N . TYR A 1 186 ? -4.382 1.697 2.772 1.00 80.88 186 TYR A N 1
ATOM 1453 C CA . TYR A 1 186 ? -4.261 2.454 4.016 1.00 80.88 186 TYR A CA 1
ATOM 1454 C C . TYR A 1 186 ? -5.619 2.992 4.471 1.00 80.88 186 TYR A C 1
ATOM 1456 O O . TYR A 1 186 ? -6.041 2.686 5.580 1.00 80.88 186 TYR A O 1
ATOM 1464 N N . SER A 1 187 ? -6.364 3.668 3.592 1.00 75.38 187 SER A N 1
ATOM 1465 C CA . SER A 1 187 ? -7.712 4.172 3.883 1.00 75.38 187 SER A CA 1
ATOM 1466 C C . SER A 1 187 ? -8.656 3.054 4.350 1.00 75.38 187 SER A C 1
ATOM 1468 O O . SER A 1 187 ? -9.311 3.162 5.387 1.00 75.38 187 SER A O 1
ATOM 1470 N N . THR A 1 188 ? -8.651 1.909 3.666 1.00 79.44 188 THR A N 1
ATOM 1471 C CA . THR A 1 188 ? -9.496 0.762 4.034 1.00 79.44 188 THR A CA 1
ATOM 1472 C C . THR A 1 188 ? -9.133 0.190 5.412 1.00 79.44 188 THR A C 1
ATOM 1474 O O . THR A 1 188 ? -10.017 -0.251 6.151 1.00 79.44 188 THR A O 1
ATOM 1477 N N . PHE A 1 189 ? -7.847 0.190 5.783 1.00 71.94 189 PHE A N 1
ATOM 1478 C CA . PHE A 1 189 ? -7.378 -0.377 7.052 1.00 71.94 189 PHE A CA 1
ATOM 1479 C C . PHE A 1 189 ? -7.414 0.591 8.230 1.00 71.94 189 PHE A C 1
ATOM 1481 O O . PHE A 1 189 ? -7.648 0.133 9.348 1.00 71.94 189 PHE A O 1
ATOM 1488 N N . VAL A 1 190 ? -7.210 1.885 7.997 1.00 69.62 190 VAL A N 1
ATOM 1489 C CA . VAL A 1 190 ? -7.225 2.923 9.035 1.00 69.62 190 VAL A CA 1
ATOM 1490 C C . VAL A 1 190 ? -8.651 3.304 9.392 1.00 69.62 190 VAL A C 1
ATOM 1492 O O . VAL A 1 190 ? -9.012 3.284 10.565 1.00 69.62 190 VAL A O 1
ATOM 1495 N N . TYR A 1 191 ? -9.511 3.544 8.399 1.00 64.31 191 TYR A N 1
ATOM 1496 C CA . TYR A 1 191 ? -10.894 3.942 8.675 1.00 64.31 191 TYR A CA 1
ATOM 1497 C C . TYR A 1 191 ? -11.794 2.781 9.105 1.00 64.31 191 TYR A C 1
ATOM 1499 O O . TYR A 1 191 ? -12.927 3.024 9.526 1.00 64.31 191 TYR A O 1
ATOM 1507 N N . GLN A 1 192 ? -11.305 1.535 8.990 1.00 73.31 192 GLN A N 1
ATOM 1508 C CA . GLN A 1 192 ? -12.005 0.286 9.321 1.00 73.31 192 GLN A CA 1
ATOM 1509 C C . GLN A 1 192 ? -13.523 0.367 9.071 1.00 73.31 192 GLN A C 1
ATOM 1511 O O . GLN A 1 192 ? -14.322 0.058 9.964 1.00 73.31 192 GLN A O 1
ATOM 1516 N N . PRO A 1 193 ? -13.958 0.791 7.867 1.00 71.75 193 PRO A N 1
ATOM 1517 C CA . PRO A 1 193 ? -15.357 1.125 7.618 1.00 71.75 193 PRO A CA 1
ATOM 1518 C C . PRO A 1 193 ? -16.256 -0.089 7.846 1.00 71.75 193 PRO A C 1
ATOM 1520 O O . PRO A 1 193 ? -17.368 0.038 8.348 1.00 71.75 193 PRO A O 1
ATOM 1523 N N . VAL A 1 194 ? -15.734 -1.284 7.562 1.00 70.25 194 VAL A N 1
ATOM 1524 C CA . VAL A 1 194 ? -16.436 -2.548 7.776 1.00 70.25 194 VAL A CA 1
ATOM 1525 C C . VAL A 1 194 ? -16.624 -2.853 9.258 1.00 70.25 194 VAL A C 1
ATOM 1527 O O . VAL A 1 194 ? -17.687 -3.336 9.627 1.00 70.25 194 VAL A O 1
ATOM 1530 N N . GLU A 1 195 ? -15.650 -2.551 10.123 1.00 72.31 195 GLU A N 1
ATOM 1531 C CA . GLU A 1 195 ? -15.820 -2.744 11.568 1.00 72.31 195 GLU A CA 1
ATOM 1532 C C . GLU A 1 195 ? -16.818 -1.734 12.130 1.00 72.31 195 GLU A C 1
ATOM 1534 O O . GLU A 1 195 ? -17.740 -2.138 12.836 1.00 72.31 195 GLU A O 1
ATOM 1539 N N . ARG A 1 196 ? -16.720 -0.455 11.735 1.00 75.69 196 ARG A N 1
ATOM 1540 C CA . ARG A 1 196 ? -17.727 0.568 12.074 1.00 75.69 196 ARG A CA 1
ATOM 1541 C C . ARG A 1 196 ? -19.129 0.150 11.641 1.00 75.69 196 ARG A C 1
ATOM 1543 O O . ARG A 1 196 ? -20.059 0.250 12.437 1.00 75.69 196 ARG A O 1
ATOM 1550 N N . LEU A 1 197 ? -19.277 -0.380 10.428 1.00 73.12 197 LEU A N 1
ATOM 1551 C CA . LEU A 1 197 ? -20.553 -0.881 9.927 1.00 73.12 197 LEU A CA 1
ATOM 1552 C C . LEU A 1 197 ? -21.037 -2.095 10.731 1.00 73.12 197 LEU A C 1
ATOM 1554 O O . LEU A 1 197 ? -22.214 -2.177 11.070 1.00 73.12 197 LEU A O 1
ATOM 1558 N N . LEU A 1 198 ? -20.145 -3.020 11.097 1.00 75.31 198 LEU A N 1
ATOM 1559 C CA . LEU A 1 198 ? -20.484 -4.201 11.899 1.00 75.31 198 LEU A CA 1
ATOM 1560 C C . LEU A 1 198 ? -20.946 -3.834 13.320 1.00 75.31 198 LEU A C 1
ATOM 1562 O O . LEU A 1 198 ? -21.837 -4.486 13.872 1.00 75.31 198 LEU A O 1
ATOM 1566 N N . TYR A 1 199 ? -20.343 -2.797 13.908 1.00 76.44 199 TYR A N 1
ATOM 1567 C CA . TYR A 1 199 ? -20.748 -2.246 15.201 1.00 76.44 199 TYR A CA 1
ATOM 1568 C C . TYR A 1 199 ? -22.075 -1.486 15.100 1.00 76.44 199 TYR A C 1
ATOM 1570 O O . TYR A 1 199 ? -22.965 -1.726 15.917 1.00 76.44 199 TYR A O 1
ATOM 1578 N N . ALA A 1 200 ? -22.248 -0.648 14.073 1.00 78.12 200 ALA A N 1
ATOM 1579 C CA . ALA A 1 200 ? -23.488 0.090 13.827 1.00 78.12 200 ALA A CA 1
ATOM 1580 C C . ALA A 1 200 ? -24.681 -0.848 13.574 1.00 78.12 200 ALA A C 1
ATOM 1582 O O . ALA A 1 200 ? -25.780 -0.616 14.068 1.00 78.12 200 ALA A O 1
ATOM 1583 N N . THR A 1 201 ? -24.451 -1.959 12.873 1.00 81.12 201 THR A N 1
ATOM 1584 C CA . THR A 1 201 ? -25.481 -2.965 12.559 1.00 81.12 201 THR A CA 1
ATOM 1585 C C . THR A 1 201 ? -25.741 -3.965 13.693 1.00 81.12 201 THR A C 1
ATOM 1587 O O . THR A 1 201 ? -26.542 -4.881 13.517 1.00 81.12 201 THR A O 1
ATOM 1590 N N . ARG A 1 202 ? -25.092 -3.820 14.866 1.00 77.75 202 ARG A N 1
ATOM 1591 C CA . ARG A 1 202 ? -25.191 -4.752 16.013 1.00 77.75 202 ARG A CA 1
ATOM 1592 C C . ARG A 1 202 ? -25.044 -6.226 15.602 1.00 77.75 202 ARG A C 1
ATOM 1594 O O . ARG A 1 202 ? -25.779 -7.099 16.065 1.00 77.75 202 ARG A O 1
ATOM 1601 N N . ALA A 1 203 ? -24.077 -6.525 14.737 1.00 72.75 203 ALA A N 1
ATOM 1602 C CA . ALA A 1 203 ? -23.942 -7.860 14.169 1.00 72.75 203 ALA A CA 1
ATOM 1603 C C . ALA A 1 203 ? -23.735 -8.959 15.239 1.00 72.75 203 ALA A C 1
ATOM 1605 O O . ALA A 1 203 ? -23.003 -8.806 16.231 1.00 72.75 203 ALA A O 1
ATOM 1606 N N . SER A 1 204 ? -24.370 -10.114 15.008 1.00 79.31 204 SER A N 1
ATOM 1607 C CA . SER A 1 204 ? -24.312 -11.293 15.881 1.00 79.31 204 SER A CA 1
ATOM 1608 C C . SER A 1 204 ? -22.871 -11.744 16.168 1.00 79.31 204 SER A C 1
ATOM 1610 O O . SER A 1 204 ? -21.961 -11.578 15.350 1.00 79.31 204 SER A O 1
ATOM 1612 N N . ALA A 1 205 ? -22.644 -12.346 17.341 1.00 76.56 205 ALA A N 1
ATOM 1613 C CA . ALA A 1 205 ? -21.331 -12.844 17.762 1.00 76.56 205 ALA A CA 1
ATOM 1614 C C . ALA A 1 205 ? -20.741 -13.875 16.776 1.00 76.56 205 ALA A C 1
ATOM 1616 O O . ALA A 1 205 ? -19.527 -13.910 16.563 1.00 76.56 205 ALA A O 1
ATOM 1617 N N . LYS A 1 206 ? -21.601 -14.665 16.113 1.00 80.50 206 LYS A N 1
ATOM 1618 C CA . LYS A 1 206 ? -21.191 -15.618 15.067 1.00 80.50 206 LYS A CA 1
ATOM 1619 C C . LYS A 1 206 ? -20.636 -14.897 13.833 1.00 80.50 206 LYS A C 1
ATOM 1621 O O . LYS A 1 206 ? -19.555 -15.245 13.361 1.00 80.50 206 LYS A O 1
ATOM 1626 N N . THR A 1 207 ? -21.308 -13.839 13.378 1.00 78.69 207 THR A N 1
ATOM 1627 C CA . THR A 1 207 ? -20.881 -13.004 12.241 1.00 78.69 207 THR A CA 1
ATOM 1628 C C . THR A 1 207 ? -19.563 -12.287 12.531 1.00 78.69 207 THR A C 1
ATOM 1630 O O . THR A 1 207 ? -18.673 -12.268 11.686 1.00 78.69 207 THR A O 1
ATOM 1633 N N . ARG A 1 208 ? -19.379 -11.782 13.758 1.00 77.81 208 ARG A N 1
ATOM 1634 C CA . ARG A 1 208 ? -18.114 -11.171 14.208 1.00 77.81 208 ARG A CA 1
ATOM 1635 C C . ARG A 1 208 ? -16.934 -12.142 14.176 1.00 77.81 208 ARG A C 1
ATOM 1637 O O . ARG A 1 208 ? -15.822 -11.752 13.826 1.00 77.81 208 ARG A O 1
ATOM 1644 N N . ASN A 1 209 ? -17.153 -13.404 14.539 1.00 80.38 209 ASN A N 1
ATOM 1645 C CA . ASN A 1 209 ? -16.101 -14.422 14.495 1.00 80.38 209 ASN A CA 1
ATOM 1646 C C . ASN A 1 209 ? -15.801 -14.885 13.064 1.00 80.38 209 ASN A C 1
ATOM 1648 O O . ASN A 1 209 ? -14.632 -15.075 12.730 1.00 80.38 209 ASN A O 1
ATOM 1652 N N . LEU A 1 210 ? -16.823 -15.006 12.209 1.00 82.00 210 LEU A N 1
ATOM 1653 C CA . LEU A 1 210 ? -16.632 -15.288 10.786 1.00 82.00 210 LEU A CA 1
ATOM 1654 C C . LEU A 1 210 ? -15.847 -14.162 10.106 1.00 82.00 210 LEU A C 1
ATOM 1656 O O . LEU A 1 210 ? -14.864 -14.438 9.428 1.00 82.00 210 LEU A O 1
ATOM 1660 N N . PHE A 1 211 ? -16.217 -12.903 10.353 1.00 82.19 211 PHE A N 1
ATOM 1661 C CA . PHE A 1 211 ? -15.512 -11.748 9.804 1.00 82.19 211 PHE A CA 1
ATOM 1662 C C . PHE A 1 211 ? -14.059 -11.696 10.273 1.00 82.19 211 PHE A C 1
ATOM 1664 O O . PHE A 1 211 ? -13.173 -11.491 9.457 1.00 82.19 211 PHE A O 1
ATOM 1671 N N . ARG A 1 212 ? -13.774 -11.970 11.554 1.00 80.50 212 ARG A N 1
ATOM 1672 C CA . ARG A 1 212 ? -12.389 -12.046 12.052 1.00 80.50 212 ARG A CA 1
ATOM 1673 C C . ARG A 1 212 ? -11.554 -13.102 11.328 1.00 80.50 212 ARG A C 1
ATOM 1675 O O . ARG A 1 212 ? -10.402 -12.831 11.005 1.00 80.50 212 ARG A O 1
ATOM 1682 N N . ARG A 1 213 ? -12.130 -14.272 11.033 1.00 82.25 213 ARG A N 1
ATOM 1683 C CA . ARG A 1 213 ? -11.459 -15.324 10.248 1.00 82.25 213 ARG A CA 1
ATOM 1684 C C . ARG A 1 213 ? -11.304 -14.930 8.777 1.00 82.25 213 ARG A C 1
ATOM 1686 O O . ARG A 1 213 ? -10.252 -15.155 8.190 1.00 82.25 213 ARG A O 1
ATOM 1693 N N . ALA A 1 214 ? -12.325 -14.300 8.201 1.00 82.06 214 ALA A N 1
ATOM 1694 C CA . ALA A 1 214 ? -12.333 -13.863 6.811 1.00 82.06 214 ALA A CA 1
ATOM 1695 C C . ALA A 1 214 ? -11.497 -12.597 6.571 1.00 82.06 214 ALA A C 1
ATOM 1697 O O . ALA A 1 214 ? -11.067 -12.379 5.449 1.00 82.06 214 ALA A O 1
ATOM 1698 N N . LYS A 1 215 ? -11.214 -11.779 7.592 1.00 82.12 215 LYS A N 1
ATOM 1699 C CA . LYS A 1 215 ? -10.522 -10.484 7.472 1.00 82.12 215 LYS A CA 1
ATOM 1700 C C . LYS A 1 215 ? -9.182 -10.611 6.759 1.00 82.12 215 LYS A C 1
ATOM 1702 O O . LYS A 1 215 ? -8.874 -9.791 5.901 1.00 82.12 215 LYS A O 1
ATOM 1707 N N . THR A 1 216 ? -8.407 -11.648 7.072 1.00 78.31 216 THR A N 1
ATOM 1708 C CA . THR A 1 216 ? -7.125 -11.907 6.403 1.00 78.31 216 THR A CA 1
ATOM 1709 C C . THR A 1 216 ? -7.328 -12.256 4.931 1.00 78.31 216 THR A C 1
ATOM 1711 O O . THR A 1 216 ? -6.636 -11.714 4.075 1.00 78.31 216 THR A O 1
ATOM 1714 N N . VAL A 1 217 ? -8.320 -13.096 4.622 1.00 82.62 217 VAL A N 1
ATOM 1715 C CA . VAL A 1 217 ? -8.648 -13.494 3.244 1.00 82.62 217 VAL A CA 1
ATOM 1716 C C . VAL A 1 217 ? -9.180 -12.307 2.445 1.00 82.62 217 VAL A C 1
ATOM 1718 O O . VAL A 1 217 ? -8.733 -12.079 1.328 1.00 82.62 217 VAL A O 1
ATOM 1721 N N . ILE A 1 218 ? -10.073 -11.506 3.027 1.00 82.88 218 ILE A N 1
ATOM 1722 C CA . ILE A 1 218 ? -10.626 -10.290 2.425 1.00 82.88 218 ILE A CA 1
ATOM 1723 C C . ILE A 1 218 ? -9.510 -9.275 2.188 1.00 82.88 218 ILE A C 1
ATOM 1725 O O . ILE A 1 218 ? -9.435 -8.716 1.103 1.00 82.88 218 ILE A O 1
ATOM 1729 N N . LYS A 1 219 ? -8.598 -9.079 3.150 1.00 81.75 219 LYS A N 1
ATOM 1730 C CA . LYS A 1 219 ? -7.426 -8.205 2.994 1.00 81.75 219 LYS A CA 1
ATOM 1731 C C . LYS A 1 219 ? -6.558 -8.635 1.815 1.00 81.75 219 LYS A C 1
ATOM 1733 O O . LYS A 1 219 ? -6.212 -7.799 0.984 1.00 81.75 219 LYS A O 1
ATOM 1738 N N . SER A 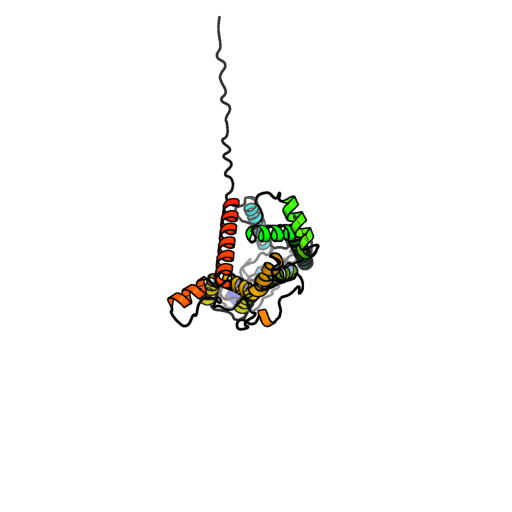1 220 ? -6.218 -9.919 1.738 1.00 79.75 220 SER A N 1
ATOM 1739 C CA . SER A 1 220 ? -5.409 -10.448 0.639 1.00 79.75 220 SER A CA 1
ATOM 1740 C C . SER A 1 220 ? -6.142 -10.365 -0.700 1.00 79.75 220 SER A C 1
ATOM 1742 O O . SER A 1 220 ? -5.548 -9.943 -1.686 1.00 79.75 220 SER A O 1
ATOM 1744 N N . SER A 1 221 ? -7.437 -10.689 -0.729 1.00 82.50 221 SER A N 1
ATOM 1745 C CA . SER A 1 221 ? -8.266 -10.650 -1.943 1.00 82.50 221 SER A CA 1
ATOM 1746 C C . SER A 1 221 ? -8.464 -9.225 -2.447 1.00 82.50 221 SER A C 1
ATOM 1748 O O . SER A 1 221 ? -8.377 -8.977 -3.641 1.00 82.50 221 SER A O 1
ATOM 1750 N N . PHE A 1 222 ? -8.683 -8.273 -1.542 1.00 86.00 222 PHE A N 1
ATOM 1751 C CA . PHE A 1 222 ? -8.817 -6.859 -1.870 1.00 86.00 222 PHE A CA 1
ATOM 1752 C C . PHE A 1 222 ? -7.515 -6.290 -2.429 1.00 86.00 222 PHE A C 1
ATOM 1754 O O . PHE A 1 222 ? -7.526 -5.634 -3.466 1.00 86.00 222 PHE A O 1
ATOM 1761 N N . ARG A 1 223 ? -6.380 -6.598 -1.787 1.00 84.56 223 ARG A N 1
ATOM 1762 C CA . ARG A 1 223 ? -5.062 -6.213 -2.299 1.00 84.56 223 ARG A CA 1
ATOM 1763 C C . ARG A 1 223 ? -4.817 -6.792 -3.694 1.00 84.56 223 ARG A C 1
ATOM 1765 O O . ARG A 1 223 ? -4.399 -6.058 -4.578 1.00 84.56 223 ARG A O 1
ATOM 1772 N N . LEU A 1 224 ? -5.120 -8.073 -3.893 1.00 83.38 224 LEU A N 1
ATOM 1773 C CA . LEU A 1 224 ? -4.979 -8.737 -5.188 1.00 83.38 224 LEU A CA 1
ATOM 1774 C C . LEU A 1 224 ? -5.902 -8.111 -6.243 1.00 83.38 224 LEU A C 1
ATOM 1776 O O . LEU A 1 224 ? -5.465 -7.846 -7.356 1.00 83.38 224 LEU A O 1
ATOM 1780 N N . GLY A 1 225 ? -7.150 -7.802 -5.886 1.00 85.38 225 GLY A N 1
ATOM 1781 C CA . GLY A 1 225 ? -8.093 -7.111 -6.767 1.00 85.38 225 GLY A CA 1
ATOM 1782 C C . GLY A 1 225 ? -7.601 -5.727 -7.192 1.00 85.38 225 GLY A C 1
ATOM 1783 O O . GLY A 1 225 ? -7.711 -5.379 -8.364 1.00 85.38 225 GLY A O 1
ATOM 1784 N N . LEU A 1 226 ? -6.998 -4.961 -6.275 1.00 87.44 226 LEU A N 1
ATOM 1785 C CA . LEU A 1 226 ? -6.364 -3.681 -6.605 1.00 87.44 226 LEU A CA 1
ATOM 1786 C C . LEU A 1 226 ? -5.141 -3.860 -7.510 1.00 87.44 226 LEU A C 1
ATOM 1788 O O . LEU A 1 226 ? -4.993 -3.116 -8.473 1.00 87.44 226 LEU A O 1
ATOM 1792 N N . GLU A 1 227 ? -4.291 -4.853 -7.244 1.00 85.38 227 GLU A N 1
ATOM 1793 C CA . GLU A 1 227 ? -3.136 -5.162 -8.098 1.00 85.38 227 GLU A CA 1
ATOM 1794 C C . GLU A 1 227 ? -3.572 -5.514 -9.532 1.00 85.38 227 GLU A C 1
ATOM 1796 O O . GLU A 1 227 ? -2.967 -5.031 -10.488 1.00 85.38 227 GLU A O 1
ATOM 1801 N N . VAL A 1 228 ? -4.662 -6.275 -9.694 1.00 85.38 228 VAL A N 1
ATOM 1802 C CA . VAL A 1 228 ? -5.259 -6.583 -11.007 1.00 85.38 228 VAL A CA 1
ATOM 1803 C C . VAL A 1 228 ? -5.875 -5.337 -11.650 1.00 85.38 228 VAL A C 1
ATOM 1805 O O . VAL A 1 228 ? -5.673 -5.102 -12.838 1.00 85.38 228 VAL A O 1
ATOM 1808 N N . LEU A 1 229 ? -6.579 -4.501 -10.883 1.00 86.50 229 LEU A N 1
ATOM 1809 C CA . LEU A 1 229 ? -7.174 -3.260 -11.389 1.00 86.50 229 LEU A CA 1
ATOM 1810 C C . LEU A 1 229 ? -6.109 -2.286 -11.917 1.00 86.50 229 LEU A C 1
ATOM 1812 O O . LEU A 1 229 ? -6.291 -1.669 -12.964 1.00 86.50 229 LEU A O 1
ATOM 1816 N N . PHE A 1 230 ? -4.982 -2.170 -11.212 1.00 88.75 230 PHE A N 1
ATOM 1817 C CA . PHE A 1 230 ? -3.860 -1.321 -11.610 1.00 88.75 230 PHE A CA 1
ATOM 1818 C C . PHE A 1 230 ? -2.860 -2.018 -12.546 1.00 88.75 230 PHE A C 1
ATOM 1820 O O . PHE A 1 230 ? -1.884 -1.395 -12.973 1.00 88.75 230 PHE A O 1
ATOM 1827 N N . TYR A 1 231 ? -3.107 -3.272 -12.930 1.00 86.94 231 TYR A N 1
ATOM 1828 C CA . TYR A 1 231 ? -2.242 -4.033 -13.829 1.00 86.94 231 TYR A CA 1
ATOM 1829 C C . TYR A 1 231 ? -1.929 -3.314 -15.153 1.00 86.94 231 TYR A C 1
ATOM 1831 O O . TYR A 1 231 ? -0.755 -3.289 -15.527 1.00 86.94 231 TYR A O 1
ATOM 1839 N N . PRO A 1 232 ? -2.883 -2.646 -15.840 1.00 89.00 232 PRO A N 1
ATOM 1840 C CA . PRO A 1 232 ? -2.583 -1.924 -17.079 1.00 89.00 232 PRO A CA 1
ATOM 1841 C C . PRO A 1 232 ? -1.512 -0.836 -16.915 1.00 89.00 232 PRO A C 1
ATOM 1843 O O . PRO A 1 232 ? -0.703 -0.622 -17.819 1.00 89.00 232 PRO A O 1
ATOM 1846 N N . PHE A 1 233 ? -1.441 -0.194 -15.745 1.00 89.56 233 PHE A N 1
ATOM 1847 C CA . PHE A 1 233 ? -0.402 0.792 -15.441 1.00 89.56 233 PHE A CA 1
ATOM 1848 C C . PHE A 1 233 ? 0.961 0.134 -15.228 1.00 89.56 233 PHE A C 1
ATOM 1850 O O . PHE A 1 233 ? 1.962 0.629 -15.746 1.00 89.56 233 PHE A O 1
ATOM 1857 N N . PHE A 1 234 ? 1.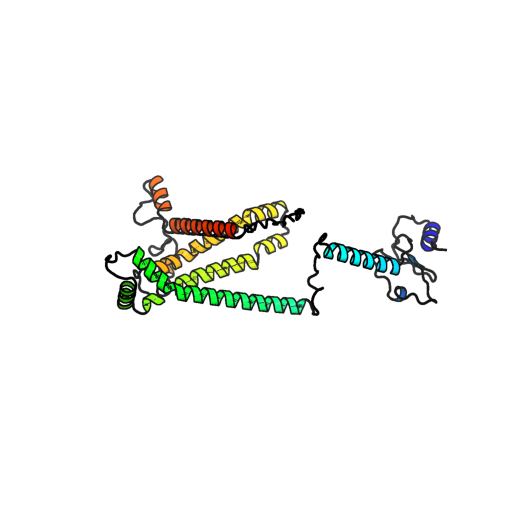011 -0.993 -14.510 1.00 88.12 234 PHE A N 1
ATOM 1858 C CA . PHE A 1 234 ? 2.246 -1.763 -14.336 1.00 88.12 234 PHE A CA 1
ATOM 1859 C C . PHE A 1 234 ? 2.763 -2.318 -15.665 1.00 88.12 234 PHE A C 1
ATOM 1861 O O . PHE A 1 234 ? 3.960 -2.244 -15.938 1.00 88.12 234 PHE A O 1
ATOM 1868 N N . TYR A 1 235 ? 1.859 -2.812 -16.510 1.00 88.25 235 TYR A N 1
ATOM 1869 C CA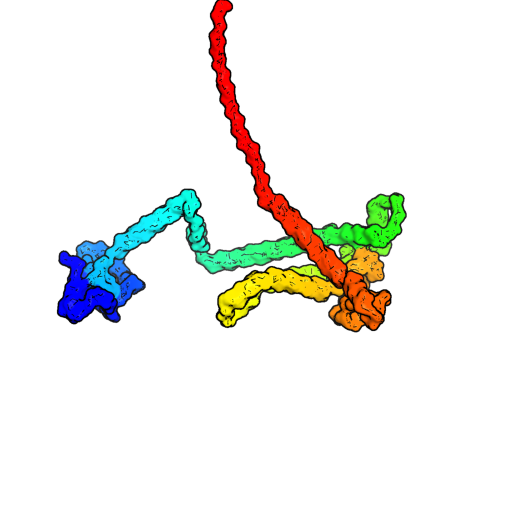 . TYR A 1 235 ? 2.172 -3.315 -17.840 1.00 88.25 235 TYR A CA 1
ATOM 1870 C C . TYR A 1 235 ? 2.730 -2.210 -18.747 1.00 88.25 235 TYR A C 1
ATOM 1872 O O . TYR A 1 235 ? 3.814 -2.355 -19.312 1.00 88.25 235 TYR A O 1
ATOM 1880 N N . HIS A 1 236 ? 2.054 -1.059 -18.817 1.00 89.50 236 HIS A N 1
ATOM 1881 C CA . HIS A 1 236 ? 2.530 0.098 -19.577 1.00 89.50 236 HIS A CA 1
ATOM 1882 C C . HIS A 1 236 ? 3.885 0.611 -19.063 1.00 89.50 236 HIS A C 1
ATOM 1884 O O . HIS A 1 236 ? 4.782 0.901 -19.854 1.00 89.50 236 HIS A O 1
ATOM 1890 N N . ALA A 1 237 ? 4.073 0.660 -17.739 1.00 90.38 237 ALA A N 1
ATOM 1891 C CA . ALA A 1 237 ? 5.347 1.027 -17.131 1.00 90.38 237 ALA A CA 1
ATOM 1892 C C . ALA A 1 237 ? 6.484 0.080 -17.547 1.00 90.38 237 ALA A C 1
ATOM 1894 O O . ALA A 1 237 ? 7.577 0.546 -17.864 1.00 90.38 237 ALA A O 1
ATOM 1895 N N . ALA A 1 238 ? 6.231 -1.232 -17.569 1.00 88.62 238 ALA A N 1
ATOM 1896 C CA . ALA A 1 238 ? 7.210 -2.232 -17.987 1.00 88.62 238 ALA A CA 1
ATOM 1897 C C . ALA A 1 238 ? 7.579 -2.089 -19.474 1.00 88.62 238 ALA A C 1
ATOM 1899 O O . ALA A 1 238 ? 8.759 -2.092 -19.816 1.00 88.62 238 ALA A O 1
ATOM 1900 N N . LEU A 1 239 ? 6.596 -1.873 -20.355 1.00 88.81 239 LEU A N 1
ATOM 1901 C CA . LEU A 1 239 ? 6.850 -1.647 -21.783 1.00 88.81 239 LEU A CA 1
ATOM 1902 C C . LEU A 1 239 ? 7.684 -0.384 -22.043 1.00 88.81 239 LEU A C 1
ATOM 1904 O O . LEU A 1 239 ? 8.588 -0.401 -22.880 1.00 88.81 239 LEU A O 1
ATOM 1908 N N . GLN A 1 240 ? 7.416 0.697 -21.306 1.00 90.62 240 GLN A N 1
ATOM 1909 C CA . GLN A 1 240 ? 8.210 1.924 -21.390 1.00 90.62 240 GLN A CA 1
ATOM 1910 C C . GLN A 1 240 ? 9.630 1.729 -20.852 1.00 90.62 240 GLN A C 1
ATOM 1912 O O . GLN A 1 240 ? 10.588 2.209 -21.460 1.00 90.62 240 GLN A O 1
ATOM 1917 N N . ARG A 1 241 ? 9.793 0.987 -19.748 1.00 88.69 241 ARG A N 1
ATOM 1918 C CA . ARG A 1 241 ? 11.116 0.647 -19.198 1.00 88.69 241 ARG A CA 1
ATOM 1919 C C . ARG A 1 241 ? 11.940 -0.154 -20.198 1.00 88.69 241 ARG A C 1
ATOM 1921 O O . ARG A 1 241 ? 13.100 0.175 -20.427 1.00 88.69 241 ARG A O 1
ATOM 1928 N N . LEU A 1 242 ? 11.325 -1.116 -20.878 1.00 87.81 242 LEU A N 1
ATOM 1929 C CA . LEU A 1 242 ? 11.968 -1.880 -21.949 1.00 87.81 242 LEU A CA 1
ATOM 1930 C C . LEU A 1 242 ? 12.242 -1.052 -23.214 1.00 87.81 242 LEU A C 1
ATOM 1932 O O . LEU A 1 242 ? 12.977 -1.503 -24.079 1.00 87.81 242 LEU A O 1
ATOM 1936 N N . GLY A 1 243 ? 11.688 0.157 -23.341 1.00 84.56 243 GLY A N 1
ATOM 1937 C CA . GLY A 1 243 ? 11.848 0.981 -24.543 1.00 84.56 243 GLY A CA 1
ATOM 1938 C C . GLY A 1 243 ? 11.064 0.469 -25.756 1.00 84.56 243 GLY A C 1
ATOM 1939 O O . GLY A 1 243 ? 11.298 0.940 -26.863 1.00 84.56 243 GLY A O 1
ATOM 1940 N N . LEU A 1 244 ? 10.126 -0.466 -25.554 1.00 85.75 244 LEU A N 1
ATOM 1941 C CA . LEU A 1 244 ? 9.233 -0.968 -26.608 1.00 85.75 244 LEU A CA 1
ATOM 1942 C C . LEU A 1 244 ? 8.154 0.058 -26.977 1.00 85.75 244 LEU A C 1
ATOM 1944 O O . LEU A 1 244 ? 7.655 0.072 -28.098 1.00 85.75 244 LEU A O 1
ATOM 1948 N N . VAL A 1 245 ? 7.791 0.912 -26.018 1.00 86.25 245 VAL A N 1
ATOM 1949 C CA . VAL A 1 245 ? 6.824 2.005 -26.166 1.00 86.25 245 VAL A CA 1
ATOM 1950 C C . VAL A 1 245 ? 7.538 3.318 -25.828 1.00 86.25 245 VAL A C 1
ATOM 1952 O O . VAL A 1 245 ? 8.344 3.341 -24.891 1.00 86.25 245 VAL A O 1
ATOM 1955 N N . PRO A 1 246 ? 7.266 4.423 -26.550 1.00 85.00 246 PRO A N 1
ATOM 1956 C CA . PRO A 1 246 ? 7.860 5.718 -26.241 1.00 85.00 246 PRO A CA 1
ATOM 1957 C C . PRO A 1 246 ? 7.560 6.160 -24.801 1.00 85.00 246 PRO A C 1
ATOM 1959 O O . PRO A 1 246 ? 6.503 5.876 -24.235 1.00 85.00 246 PRO A O 1
ATOM 1962 N N . ALA A 1 247 ? 8.483 6.922 -24.207 1.00 83.06 247 ALA A N 1
ATOM 1963 C CA . ALA A 1 247 ? 8.346 7.428 -22.836 1.00 83.06 247 ALA A CA 1
ATOM 1964 C C . ALA A 1 247 ? 7.204 8.454 -22.665 1.00 83.06 247 ALA A C 1
ATOM 1966 O O . ALA A 1 247 ? 6.849 8.821 -21.546 1.00 83.06 247 ALA A O 1
ATOM 1967 N N . ARG A 1 248 ? 6.631 8.927 -23.777 1.00 84.00 248 ARG A N 1
ATOM 1968 C CA . ARG A 1 248 ? 5.393 9.707 -23.832 1.00 84.00 248 ARG A CA 1
ATOM 1969 C C . ARG A 1 248 ? 4.406 8.944 -24.715 1.00 84.00 248 ARG A C 1
ATOM 1971 O O . ARG A 1 248 ? 4.810 8.544 -25.805 1.00 84.00 248 ARG A O 1
ATOM 1978 N N . PRO A 1 249 ? 3.144 8.759 -24.298 1.00 85.56 249 PRO A N 1
ATOM 1979 C CA . PRO A 1 249 ? 2.441 9.372 -23.160 1.00 85.56 249 PRO A CA 1
ATOM 1980 C C . PRO A 1 249 ? 2.852 8.819 -21.782 1.00 85.56 249 PRO A C 1
ATOM 1982 O O . PRO A 1 249 ? 3.302 7.688 -21.664 1.00 85.56 249 PRO A O 1
ATOM 1985 N N . LEU A 1 250 ? 2.713 9.625 -20.722 1.00 83.69 250 LEU A N 1
ATOM 1986 C CA . LEU A 1 250 ? 3.087 9.213 -19.357 1.00 83.69 250 LEU A CA 1
ATOM 1987 C C . LEU A 1 250 ? 2.109 8.196 -18.756 1.00 83.69 250 LEU A C 1
ATOM 1989 O O . LEU A 1 250 ? 2.499 7.378 -17.933 1.00 83.69 250 LEU A O 1
ATOM 1993 N N . LEU A 1 251 ? 0.841 8.245 -19.149 1.00 84.88 251 LEU A N 1
ATOM 1994 C CA . LEU A 1 251 ? -0.198 7.350 -18.654 1.00 84.88 251 LEU A CA 1
ATOM 1995 C C . LEU A 1 251 ? -0.741 6.501 -19.804 1.00 84.88 251 LEU A C 1
ATOM 1997 O O . LEU A 1 251 ? -0.745 6.967 -20.949 1.00 84.88 251 LEU A O 1
ATOM 2001 N N . PRO A 1 252 ? -1.199 5.274 -19.511 1.00 85.62 252 PRO A N 1
ATOM 2002 C CA . PRO A 1 252 ? -1.845 4.451 -20.514 1.00 85.62 252 PRO A CA 1
ATOM 2003 C C . PRO A 1 252 ? -3.151 5.106 -20.982 1.00 85.62 252 PRO A C 1
ATOM 2005 O O . PRO A 1 252 ? -3.783 5.883 -20.263 1.00 85.62 252 PRO A O 1
ATOM 2008 N N . THR A 1 253 ? -3.578 4.777 -22.198 1.00 85.56 253 THR A N 1
ATOM 2009 C CA . THR A 1 253 ? -4.869 5.231 -22.722 1.00 85.56 253 THR A CA 1
ATOM 2010 C C . THR A 1 253 ? -6.014 4.646 -21.898 1.00 85.56 253 THR A C 1
ATOM 2012 O O . THR A 1 253 ? -5.958 3.495 -21.466 1.00 85.56 253 THR A O 1
ATOM 2015 N N . TRP A 1 254 ? -7.102 5.401 -21.729 1.00 81.56 254 TRP A N 1
ATOM 2016 C CA . TRP A 1 254 ? -8.295 4.935 -21.006 1.00 81.56 254 TRP A CA 1
ATOM 2017 C C . TRP A 1 254 ? -8.889 3.647 -21.592 1.00 81.56 254 TRP A C 1
ATOM 2019 O O . TRP A 1 254 ? -9.464 2.839 -20.869 1.00 81.56 254 TRP A O 1
ATOM 2029 N N . THR A 1 255 ? -8.682 3.401 -22.888 1.00 81.19 255 THR A N 1
ATOM 2030 C CA . THR A 1 255 ? -9.118 2.174 -23.565 1.00 81.19 255 THR A CA 1
ATOM 2031 C C . THR A 1 255 ? -8.402 0.916 -23.070 1.00 81.19 255 THR A C 1
ATOM 2033 O O . THR A 1 255 ? -8.959 -0.172 -23.191 1.00 81.19 255 THR A O 1
ATOM 2036 N N . SER A 1 256 ? -7.205 1.041 -22.485 1.00 79.38 256 SER A N 1
ATOM 2037 C CA . SER A 1 256 ? -6.452 -0.085 -21.911 1.00 79.38 256 SER A CA 1
ATOM 2038 C C . SER A 1 256 ? -7.039 -0.601 -20.589 1.00 79.38 256 SER A C 1
ATOM 2040 O O . SER A 1 256 ? -6.763 -1.735 -20.198 1.00 79.38 256 SER A O 1
ATOM 2042 N N . LEU A 1 257 ? -7.878 0.199 -19.921 1.00 78.62 257 LEU A N 1
ATOM 2043 C CA . LEU A 1 257 ? -8.542 -0.161 -18.663 1.00 78.62 257 LEU A CA 1
ATOM 2044 C C . LEU A 1 257 ? -9.814 -0.991 -18.878 1.00 78.62 257 LEU A C 1
ATOM 2046 O O . LEU A 1 257 ? -10.344 -1.554 -17.925 1.00 78.62 257 LEU A O 1
ATOM 2050 N N . ILE A 1 258 ? -10.315 -1.069 -20.113 1.00 80.62 258 ILE A N 1
ATOM 2051 C CA . ILE A 1 258 ? -11.542 -1.796 -20.440 1.00 80.62 258 ILE A CA 1
ATOM 2052 C C . ILE A 1 258 ? -11.177 -3.266 -20.704 1.00 80.62 258 ILE A C 1
ATOM 2054 O O . ILE A 1 258 ? -10.539 -3.533 -21.721 1.00 80.62 258 ILE A O 1
ATOM 2058 N N . PRO A 1 259 ? -11.606 -4.231 -19.865 1.00 67.94 259 PRO A N 1
ATOM 2059 C CA . PRO A 1 259 ? -11.121 -5.620 -19.887 1.00 67.94 259 PRO A CA 1
ATOM 2060 C C . PRO A 1 259 ? -11.442 -6.427 -21.162 1.00 67.94 259 PRO A C 1
ATOM 2062 O O . PRO A 1 259 ? -10.975 -7.551 -21.308 1.00 67.94 259 PRO A O 1
ATOM 2065 N N . TYR A 1 260 ? -12.193 -5.855 -22.107 1.00 70.00 260 TYR A N 1
ATOM 2066 C CA . TYR A 1 260 ? -12.573 -6.479 -23.383 1.00 70.00 260 TYR A CA 1
ATOM 2067 C C . TYR A 1 260 ? -12.142 -5.671 -24.612 1.00 70.00 260 TYR A C 1
ATOM 2069 O O . TYR A 1 260 ? -12.515 -5.991 -25.737 1.00 70.00 260 TYR A O 1
ATOM 2077 N N . SER A 1 261 ? -11.376 -4.601 -24.408 1.00 75.94 261 SER A N 1
ATOM 2078 C CA . SER A 1 261 ? -10.798 -3.837 -25.508 1.00 75.94 261 SER A CA 1
ATOM 2079 C C . SER A 1 261 ? -9.590 -4.579 -26.063 1.00 75.94 261 SER A C 1
ATOM 2081 O O . SER A 1 261 ? -8.756 -5.039 -25.290 1.00 75.94 261 SER A O 1
ATOM 2083 N N . SER A 1 262 ? -9.433 -4.627 -27.387 1.00 70.12 262 SER A N 1
ATOM 2084 C CA . SER A 1 262 ? -8.262 -5.223 -28.053 1.00 70.12 262 SER A CA 1
ATOM 2085 C C . SER A 1 262 ? -6.926 -4.602 -27.621 1.00 70.12 262 SER A C 1
ATOM 2087 O O . SER A 1 262 ? -5.874 -5.203 -27.810 1.00 70.12 262 SER A O 1
ATOM 2089 N N . SER A 1 263 ? -6.958 -3.400 -27.040 1.00 71.69 263 SER A N 1
ATOM 2090 C CA . SER A 1 263 ? -5.789 -2.701 -26.494 1.00 71.69 263 SER A CA 1
ATOM 2091 C C . SER A 1 263 ? -5.561 -2.948 -24.997 1.00 71.69 263 SER A C 1
ATOM 2093 O O . SER A 1 263 ? -4.634 -2.372 -24.427 1.00 71.69 263 SER A O 1
ATOM 2095 N N . SER A 1 264 ? -6.409 -3.738 -24.331 1.00 74.75 264 SER A N 1
ATOM 2096 C CA . SER A 1 264 ? -6.276 -4.015 -22.904 1.00 74.75 264 SER A CA 1
ATOM 2097 C C . SER A 1 264 ? -5.386 -5.232 -22.651 1.00 74.75 264 SER A C 1
ATOM 2099 O O . SER A 1 264 ? -5.619 -6.299 -23.217 1.00 74.75 264 SER A O 1
ATOM 2101 N N . PRO A 1 265 ? -4.404 -5.126 -21.742 1.00 70.44 265 PRO A N 1
ATOM 2102 C CA . PRO A 1 265 ? -3.590 -6.265 -21.333 1.00 70.44 265 PRO A CA 1
ATOM 2103 C C . PRO A 1 265 ? -4.348 -7.227 -20.400 1.00 70.44 265 PRO A C 1
ATOM 2105 O O . PRO A 1 265 ? -3.794 -8.245 -19.996 1.00 70.44 265 PRO A O 1
ATOM 2108 N N . LEU A 1 266 ? -5.601 -6.909 -20.045 1.00 68.25 266 LEU A N 1
ATOM 2109 C CA . LEU A 1 266 ? -6.479 -7.749 -19.228 1.00 68.25 266 LEU A CA 1
ATOM 2110 C C . LEU A 1 266 ? -7.203 -8.833 -20.040 1.00 68.25 266 LEU A C 1
ATOM 2112 O O . LEU A 1 266 ? -8.024 -9.552 -19.470 1.00 68.25 266 LEU A O 1
ATOM 2116 N N . LEU A 1 267 ? -6.918 -8.973 -21.342 1.00 69.00 267 LEU A N 1
ATOM 2117 C CA . LEU A 1 267 ? -7.495 -10.060 -22.122 1.00 69.00 267 LEU A CA 1
ATOM 2118 C C . LEU A 1 267 ? -7.051 -11.420 -21.546 1.00 69.00 267 LEU A C 1
ATOM 2120 O O . LEU A 1 267 ? -5.852 -11.702 -21.473 1.00 69.00 267 LEU A O 1
ATOM 2124 N N . PRO A 1 268 ? -8.002 -12.287 -21.157 1.00 57.75 268 PRO A N 1
ATOM 2125 C CA . PRO A 1 268 ? -7.692 -13.584 -20.562 1.00 57.75 268 PRO A CA 1
ATOM 2126 C C . PRO A 1 268 ? -7.077 -14.565 -21.572 1.00 57.75 268 PRO A C 1
ATOM 2128 O O . PRO A 1 268 ? -6.421 -15.521 -21.172 1.00 57.75 268 PRO A O 1
ATOM 2131 N N . SER A 1 269 ? -7.259 -14.327 -22.871 1.00 55.69 269 SER A N 1
ATOM 2132 C CA . SER A 1 269 ? -6.734 -15.155 -23.952 1.00 55.69 269 SER A CA 1
ATOM 2133 C C . SER A 1 269 ? -5.454 -14.545 -24.514 1.00 55.69 269 SER A C 1
ATOM 2135 O O . SER A 1 269 ? -5.493 -13.517 -25.195 1.00 55.69 269 SER A O 1
ATOM 2137 N N . SER A 1 270 ? -4.316 -15.192 -24.258 1.00 53.62 270 SER A N 1
ATOM 2138 C CA . SER A 1 270 ? -3.107 -14.937 -25.037 1.00 53.62 270 SER A CA 1
ATOM 2139 C C . SER A 1 270 ? -3.422 -15.149 -26.522 1.00 53.62 270 SER A C 1
ATOM 2141 O O . SER A 1 270 ? -4.177 -16.049 -26.890 1.00 53.62 270 SER A O 1
ATOM 2143 N N . LEU A 1 271 ? -2.833 -14.317 -27.382 1.00 53.75 271 LEU A N 1
ATOM 2144 C CA . LEU A 1 271 ? -3.025 -14.286 -28.841 1.00 53.75 271 LEU A CA 1
ATOM 2145 C C . LEU A 1 271 ? -2.795 -15.644 -29.556 1.00 53.75 271 LEU A C 1
ATOM 2147 O O . LEU A 1 271 ? -2.976 -15.737 -30.764 1.00 53.75 271 LEU A O 1
ATOM 2151 N N . GLN A 1 272 ? -2.335 -16.670 -28.832 1.00 52.41 272 GLN A N 1
ATOM 2152 C CA . GLN A 1 272 ? -1.886 -17.962 -29.349 1.00 52.41 272 GLN A CA 1
ATOM 2153 C C . GLN A 1 272 ? -2.847 -19.128 -29.067 1.00 52.41 272 GLN A C 1
ATOM 2155 O O . GLN A 1 272 ? -2.680 -20.178 -29.680 1.00 52.41 272 GLN A O 1
ATOM 2160 N N . TYR A 1 273 ? -3.848 -18.975 -28.188 1.00 52.47 273 TYR A N 1
ATOM 2161 C CA . TYR A 1 273 ? -4.756 -20.072 -27.830 1.00 52.47 273 TYR A CA 1
ATOM 2162 C C . TYR A 1 273 ? -6.217 -19.737 -28.138 1.00 52.47 273 TYR A C 1
ATOM 2164 O O . TYR A 1 273 ? -6.831 -18.869 -27.515 1.00 52.47 273 TYR A O 1
ATOM 2172 N N . ASN A 1 274 ? -6.804 -20.485 -29.075 1.00 56.44 274 ASN A N 1
ATOM 2173 C CA . ASN A 1 274 ? -8.244 -20.483 -29.307 1.00 56.44 274 ASN A CA 1
ATOM 2174 C C . ASN A 1 274 ? -8.933 -21.207 -28.142 1.00 56.44 274 ASN A C 1
ATOM 2176 O O . ASN A 1 274 ? -9.103 -22.424 -28.167 1.00 56.44 274 ASN A O 1
ATOM 2180 N N . ALA A 1 275 ? -9.352 -20.446 -27.127 1.00 53.53 275 ALA A N 1
ATOM 2181 C CA . ALA A 1 275 ? -10.004 -20.940 -25.907 1.00 53.53 275 ALA A CA 1
ATOM 2182 C C . ALA A 1 275 ? -11.300 -21.753 -26.143 1.00 53.53 275 ALA A C 1
ATOM 2184 O O . ALA A 1 275 ? -11.843 -22.330 -25.204 1.00 53.53 275 ALA A O 1
ATOM 2185 N N . PHE A 1 276 ? -11.793 -21.808 -27.383 1.00 58.50 276 PHE A N 1
ATOM 2186 C CA . PHE A 1 276 ? -13.032 -22.483 -27.764 1.00 58.50 276 PHE A CA 1
ATOM 2187 C C . PHE A 1 276 ? -12.854 -23.937 -28.229 1.00 58.50 276 PHE A C 1
ATOM 2189 O O . PHE A 1 276 ? -13.856 -24.633 -28.366 1.00 58.50 276 PHE A O 1
ATOM 2196 N N . ASN A 1 277 ? -11.624 -24.417 -28.449 1.00 65.44 277 ASN A N 1
ATOM 2197 C CA . ASN A 1 277 ? -11.409 -25.746 -29.039 1.00 65.44 277 ASN A CA 1
ATOM 2198 C C . ASN A 1 277 ? -11.264 -26.878 -28.005 1.00 65.44 277 ASN A C 1
ATOM 2200 O O . ASN A 1 277 ? -11.631 -28.012 -28.300 1.00 65.44 277 ASN A O 1
ATOM 2204 N N . SER A 1 278 ? -10.753 -26.602 -26.798 1.00 76.00 278 SER A N 1
ATOM 2205 C CA . SER A 1 278 ? -10.569 -27.617 -25.751 1.00 76.00 278 SER A CA 1
ATOM 2206 C C . SER A 1 278 ? -10.489 -27.005 -24.346 1.00 76.00 278 SER A C 1
ATOM 2208 O O . SER A 1 278 ? -9.958 -25.912 -24.153 1.00 76.00 278 SER A O 1
ATOM 2210 N N . ILE A 1 279 ? -10.963 -27.736 -23.331 1.00 76.94 279 ILE A N 1
ATOM 2211 C CA . ILE A 1 279 ? -10.858 -27.350 -21.910 1.00 76.94 279 ILE A CA 1
ATOM 2212 C C . ILE A 1 279 ? -9.388 -27.277 -21.472 1.00 76.94 279 ILE A C 1
ATOM 2214 O O . ILE A 1 279 ? -9.018 -26.397 -20.696 1.00 76.94 279 ILE A O 1
ATOM 2218 N N . THR A 1 280 ? -8.533 -28.162 -21.992 1.00 77.00 280 THR A N 1
ATOM 2219 C CA . THR A 1 280 ? -7.089 -28.152 -21.705 1.00 77.00 280 THR A CA 1
ATOM 2220 C C . THR A 1 280 ? -6.412 -26.901 -22.256 1.00 77.00 280 THR A C 1
ATOM 2222 O O . THR A 1 280 ? -5.549 -26.329 -21.596 1.00 77.00 280 THR A O 1
ATOM 2225 N N . ASP A 1 281 ? -6.865 -26.433 -23.417 1.00 70.00 281 ASP A N 1
ATOM 2226 C CA . ASP A 1 281 ? -6.371 -25.226 -24.082 1.00 70.00 281 ASP A CA 1
ATOM 2227 C C . ASP A 1 281 ? -6.879 -23.962 -23.385 1.00 70.00 281 ASP A C 1
ATOM 2229 O O . ASP A 1 281 ? -6.151 -22.980 -23.271 1.00 70.00 281 ASP A O 1
ATOM 2233 N N . CYS A 1 282 ? -8.097 -24.004 -22.839 1.00 70.44 282 CYS A N 1
ATOM 2234 C CA . CYS A 1 282 ? -8.630 -22.952 -21.978 1.00 70.44 282 CYS A CA 1
ATOM 2235 C C . CYS A 1 282 ? -7.821 -22.832 -20.674 1.00 70.44 282 CYS A C 1
ATOM 2237 O O . CYS A 1 282 ? -7.394 -21.737 -20.312 1.00 70.44 282 CYS A O 1
ATOM 2239 N N . ILE A 1 283 ? -7.523 -23.950 -20.002 1.00 74.50 283 ILE A N 1
ATOM 2240 C CA . ILE A 1 283 ? -6.671 -23.954 -18.800 1.00 74.50 283 ILE A CA 1
ATOM 2241 C C . ILE A 1 283 ? -5.254 -23.477 -19.145 1.00 74.50 283 ILE A C 1
ATOM 2243 O O . ILE A 1 283 ? -4.690 -22.670 -18.408 1.00 74.50 283 ILE A O 1
ATOM 2247 N N . GLY A 1 284 ? -4.697 -23.921 -20.275 1.00 73.25 284 GLY A N 1
ATOM 2248 C CA . GLY A 1 284 ? -3.403 -23.461 -20.779 1.00 73.25 284 GLY A CA 1
ATOM 2249 C C . GLY A 1 284 ? -3.377 -21.955 -21.048 1.00 73.25 284 GLY A C 1
ATOM 2250 O O . GLY A 1 284 ? -2.457 -21.274 -20.601 1.00 73.25 284 GLY A O 1
ATOM 2251 N N . ALA A 1 285 ? -4.412 -21.411 -21.692 1.00 70.81 285 ALA A N 1
ATOM 2252 C CA . ALA A 1 285 ? -4.552 -19.980 -21.961 1.00 70.81 285 ALA A CA 1
ATOM 2253 C C . ALA A 1 285 ? -4.666 -19.153 -20.672 1.00 70.81 285 ALA A C 1
ATOM 2255 O O . ALA A 1 285 ? -4.035 -18.104 -20.552 1.00 70.81 285 ALA A O 1
ATOM 2256 N N . VAL A 1 286 ? -5.419 -19.654 -19.688 1.00 72.06 286 VAL A N 1
ATOM 2257 C CA . VAL A 1 286 ? -5.571 -19.033 -18.367 1.00 72.06 286 VAL A CA 1
ATOM 2258 C C . VAL A 1 286 ? -4.240 -19.059 -17.607 1.00 72.06 286 VAL A C 1
ATOM 2260 O O . VAL A 1 286 ? -3.793 -18.024 -17.124 1.00 72.06 286 VAL A O 1
ATOM 2263 N N . LEU A 1 287 ? -3.540 -20.194 -17.556 1.00 74.31 287 LEU A N 1
ATOM 2264 C CA . LEU A 1 287 ? -2.230 -20.293 -16.896 1.00 74.31 287 LEU A CA 1
ATOM 2265 C C . LEU A 1 287 ? -1.147 -19.449 -17.585 1.00 74.31 287 LEU A C 1
ATOM 2267 O O . LEU A 1 287 ? -0.278 -18.901 -16.910 1.00 74.31 287 LEU A O 1
ATOM 2271 N N . ALA A 1 288 ? -1.217 -19.314 -18.909 1.00 73.31 288 ALA A N 1
ATOM 2272 C CA . ALA A 1 288 ? -0.329 -18.461 -19.693 1.00 73.31 288 ALA A CA 1
ATOM 2273 C C . ALA A 1 288 ? -0.738 -16.976 -19.673 1.00 73.31 288 ALA A C 1
ATOM 2275 O O . ALA A 1 288 ? -0.046 -16.147 -20.271 1.00 73.31 288 ALA A O 1
ATOM 2276 N N . SER A 1 289 ? -1.843 -16.616 -19.008 1.00 74.19 289 SER A N 1
ATOM 2277 C CA . SER A 1 289 ? -2.295 -15.230 -18.934 1.00 74.19 289 SER A CA 1
ATOM 2278 C C . SER A 1 289 ? -1.259 -14.372 -18.191 1.00 74.19 289 SER A C 1
ATOM 2280 O O . SER A 1 289 ? -0.895 -14.689 -17.050 1.00 74.19 289 SER A O 1
ATOM 2282 N N . PRO A 1 290 ? -0.816 -13.243 -18.777 1.00 72.56 290 PRO A N 1
ATOM 2283 C CA . PRO A 1 290 ? 0.136 -12.326 -18.148 1.00 72.56 290 PRO A CA 1
ATOM 2284 C C . PRO A 1 290 ? -0.310 -11.829 -16.766 1.00 72.56 290 PRO A C 1
ATOM 2286 O O . PRO A 1 290 ? 0.526 -11.569 -15.899 1.00 72.56 290 PRO A O 1
ATOM 2289 N N . VAL A 1 291 ? -1.625 -11.737 -16.542 1.00 72.44 291 VAL A N 1
ATOM 2290 C CA . VAL A 1 291 ? -2.223 -11.335 -15.262 1.00 72.44 291 VAL A CA 1
ATOM 2291 C C . VAL A 1 291 ? -2.019 -12.414 -14.198 1.00 72.44 291 VAL A C 1
ATOM 2293 O O . VAL A 1 291 ? -1.647 -12.105 -13.070 1.00 72.44 291 VAL A O 1
ATOM 2296 N N . ILE A 1 292 ? -2.209 -13.688 -14.547 1.00 77.81 292 ILE A N 1
ATOM 2297 C CA . ILE A 1 292 ? -2.066 -14.807 -13.604 1.00 77.81 292 ILE A CA 1
ATOM 2298 C C . ILE A 1 292 ? -0.599 -15.026 -13.245 1.00 77.81 292 ILE A C 1
ATOM 2300 O O . ILE A 1 292 ? -0.278 -15.188 -12.069 1.00 77.81 292 ILE A O 1
ATOM 2304 N N . LEU A 1 293 ? 0.307 -14.930 -14.221 1.00 76.62 293 LEU A N 1
ATOM 2305 C CA . LEU A 1 293 ? 1.748 -14.963 -13.960 1.00 76.62 293 LEU A CA 1
ATOM 2306 C C . LEU A 1 293 ? 2.193 -13.806 -13.058 1.00 76.62 293 LEU A C 1
ATOM 2308 O O . LEU A 1 293 ? 2.996 -14.007 -12.145 1.00 76.62 293 LEU A O 1
ATOM 2312 N N . TYR A 1 294 ? 1.640 -12.609 -13.266 1.00 75.62 294 TYR A N 1
ATOM 2313 C CA . TYR A 1 294 ? 1.894 -11.467 -12.393 1.00 75.62 294 TYR A CA 1
ATOM 2314 C C . TYR A 1 294 ? 1.413 -11.733 -10.960 1.00 75.62 294 TYR A C 1
ATOM 2316 O O . TYR A 1 294 ? 2.190 -11.567 -10.022 1.00 75.62 294 TYR A O 1
ATOM 2324 N N . VAL A 1 295 ? 0.186 -12.230 -10.789 1.00 75.44 295 VAL A N 1
ATOM 2325 C CA . VAL A 1 295 ? -0.383 -12.572 -9.474 1.00 75.44 295 VAL A CA 1
ATOM 2326 C C . VAL A 1 295 ? 0.425 -13.667 -8.764 1.00 75.44 295 VAL A C 1
ATOM 2328 O O . VAL A 1 295 ? 0.678 -13.572 -7.564 1.00 75.44 295 VAL A O 1
ATOM 2331 N N . LEU A 1 296 ? 0.882 -14.696 -9.481 1.00 78.06 296 LEU A N 1
ATOM 2332 C CA . LEU A 1 296 ? 1.733 -15.743 -8.904 1.00 78.06 296 LEU A CA 1
ATOM 2333 C C . LEU A 1 296 ? 3.082 -15.181 -8.434 1.00 78.06 296 LEU A C 1
ATOM 2335 O O . LEU A 1 296 ? 3.557 -15.520 -7.347 1.00 78.06 296 LEU A O 1
ATOM 2339 N N . ASN A 1 297 ? 3.680 -14.277 -9.213 1.00 74.44 297 ASN A N 1
ATOM 2340 C CA . ASN A 1 297 ? 4.939 -13.631 -8.855 1.00 74.44 297 ASN A CA 1
ATOM 2341 C C . ASN A 1 297 ? 4.791 -12.705 -7.631 1.00 74.44 297 ASN A C 1
ATOM 2343 O O . ASN A 1 297 ? 5.654 -12.700 -6.748 1.00 74.44 297 ASN A O 1
ATOM 2347 N N . THR A 1 298 ? 3.692 -11.948 -7.521 1.00 69.31 298 THR A N 1
ATOM 2348 C CA . THR A 1 298 ? 3.465 -11.083 -6.349 1.00 69.31 298 THR A CA 1
ATOM 2349 C C . THR A 1 298 ? 3.242 -11.895 -5.072 1.00 69.31 298 THR A C 1
ATOM 2351 O O . THR A 1 298 ? 3.790 -11.539 -4.025 1.00 69.31 298 THR A O 1
ATOM 2354 N N . GLN A 1 299 ? 2.542 -13.032 -5.152 1.00 66.75 299 GLN A N 1
ATOM 2355 C CA . GLN A 1 299 ? 2.373 -13.955 -4.020 1.00 66.75 299 GLN A CA 1
ATOM 2356 C C . GLN A 1 299 ? 3.698 -14.596 -3.578 1.00 66.75 299 GLN A C 1
ATOM 2358 O O . GLN A 1 299 ? 3.976 -14.669 -2.379 1.00 66.75 299 GLN A O 1
ATOM 2363 N N . SER A 1 300 ? 4.553 -14.996 -4.526 1.00 66.31 300 SER A N 1
ATOM 2364 C CA . SER A 1 300 ? 5.879 -15.558 -4.228 1.00 66.31 300 SER A CA 1
ATOM 2365 C C . SER A 1 300 ? 6.777 -14.566 -3.470 1.00 66.31 300 SER A C 1
ATOM 2367 O O . SER A 1 300 ? 7.371 -14.913 -2.448 1.00 66.31 300 SER A O 1
ATOM 2369 N N . ASN A 1 301 ? 6.813 -13.299 -3.901 1.00 59.06 301 ASN A N 1
ATOM 2370 C CA . ASN A 1 301 ? 7.610 -12.249 -3.248 1.00 59.06 301 ASN A CA 1
ATOM 2371 C C . ASN A 1 301 ? 7.067 -11.844 -1.860 1.00 59.06 301 ASN A C 1
ATOM 2373 O O . ASN A 1 301 ? 7.826 -11.486 -0.953 1.00 59.06 301 ASN A O 1
ATOM 2377 N N . ALA A 1 302 ? 5.749 -11.921 -1.659 1.00 56.47 302 ALA A N 1
ATOM 2378 C CA . ALA A 1 302 ? 5.143 -11.713 -0.344 1.00 56.47 302 ALA A CA 1
ATOM 2379 C C . ALA A 1 302 ? 5.484 -12.850 0.643 1.00 56.47 302 ALA A C 1
ATOM 2381 O O . ALA A 1 302 ? 5.661 -12.601 1.837 1.00 56.47 302 ALA A O 1
ATOM 2382 N N . GLY A 1 303 ? 5.620 -14.089 0.159 1.00 49.88 303 GLY A N 1
ATOM 2383 C CA . GLY A 1 303 ? 6.026 -15.236 0.975 1.00 49.88 303 GLY A CA 1
ATOM 2384 C C . GLY A 1 303 ? 7.469 -15.142 1.486 1.00 49.88 303 GLY A C 1
ATOM 2385 O O . GLY A 1 303 ? 7.727 -15.398 2.662 1.00 49.88 303 GLY A O 1
ATOM 2386 N N . SER A 1 304 ? 8.409 -14.713 0.643 1.00 46.72 304 SER A N 1
ATOM 2387 C CA . SER A 1 304 ? 9.837 -14.624 0.990 1.00 46.72 304 SER A CA 1
ATOM 2388 C C . SER A 1 304 ? 10.161 -13.491 1.976 1.00 46.72 304 SER A C 1
ATOM 2390 O O . SER A 1 304 ? 10.974 -13.679 2.883 1.00 46.72 304 SER A O 1
ATOM 2392 N N . THR A 1 305 ? 9.466 -12.352 1.898 1.00 48.91 305 THR A N 1
ATOM 2393 C CA . THR A 1 305 ? 9.590 -11.266 2.896 1.00 48.91 305 THR A CA 1
ATOM 2394 C C . THR A 1 305 ? 9.073 -11.665 4.287 1.00 48.91 305 THR A C 1
ATOM 2396 O O . THR A 1 305 ? 9.691 -11.323 5.298 1.00 48.91 305 THR A O 1
ATOM 2399 N N . LEU A 1 306 ? 7.996 -12.456 4.364 1.00 45.41 306 LEU A N 1
ATOM 2400 C CA . LEU A 1 306 ? 7.459 -12.981 5.628 1.00 45.41 306 LEU A CA 1
ATOM 2401 C C . LEU A 1 306 ? 8.384 -14.009 6.299 1.00 45.41 306 LEU A C 1
ATOM 2403 O O . LEU A 1 306 ? 8.483 -14.025 7.529 1.00 45.41 306 LEU A O 1
ATOM 2407 N N . VAL A 1 307 ? 9.083 -14.837 5.518 1.00 50.59 307 VAL A N 1
ATOM 2408 C CA . VAL A 1 307 ? 10.091 -15.778 6.041 1.00 50.59 307 VAL A CA 1
ATOM 2409 C C . VAL A 1 307 ? 11.306 -15.019 6.585 1.00 50.59 307 VAL A C 1
ATOM 2411 O O . VAL A 1 307 ? 11.737 -15.282 7.708 1.00 50.59 307 VAL A O 1
ATOM 2414 N N . SER A 1 308 ? 11.781 -13.995 5.867 1.00 40.81 308 SER A N 1
ATOM 2415 C CA . SER A 1 308 ? 12.918 -13.170 6.300 1.00 40.81 308 SER A CA 1
ATOM 2416 C C . SER A 1 308 ? 12.631 -12.368 7.581 1.00 40.81 308 SER A C 1
ATOM 2418 O O . SER A 1 308 ? 13.498 -12.255 8.447 1.00 40.81 308 SER A O 1
ATOM 2420 N N . MET A 1 309 ? 11.409 -11.847 7.758 1.00 41.56 309 MET A N 1
ATOM 2421 C CA . MET A 1 309 ? 11.021 -11.137 8.989 1.00 41.56 309 MET A CA 1
ATOM 2422 C C . MET A 1 309 ? 10.846 -12.066 10.198 1.00 41.56 309 MET A C 1
ATOM 2424 O O . MET A 1 309 ? 11.122 -11.659 11.327 1.00 41.56 309 MET A O 1
ATOM 2428 N N . LYS A 1 310 ? 10.418 -13.320 9.993 1.00 47.03 310 LYS A N 1
ATOM 2429 C CA . LYS A 1 310 ? 10.357 -14.315 11.076 1.00 47.03 310 LYS A CA 1
ATOM 2430 C C . LYS A 1 310 ? 11.749 -14.701 11.572 1.00 47.03 310 LYS A C 1
ATOM 2432 O O . LYS A 1 310 ? 11.923 -14.897 12.771 1.00 47.03 310 LYS A O 1
ATOM 2437 N N . GLN A 1 311 ? 12.727 -14.753 10.673 1.00 45.47 311 GLN A N 1
ATOM 2438 C CA . GLN A 1 311 ? 14.105 -15.110 11.006 1.00 45.47 311 GLN A CA 1
ATOM 2439 C C . GLN A 1 311 ? 14.836 -13.990 11.767 1.00 45.47 311 GLN A C 1
ATOM 2441 O O . GLN A 1 311 ? 15.628 -14.276 12.655 1.00 45.47 311 GLN A O 1
ATOM 2446 N N . SER A 1 312 ? 14.481 -12.721 11.526 1.00 42.81 312 SER A N 1
ATOM 2447 C CA . SER A 1 312 ? 14.991 -11.564 12.285 1.00 42.81 312 SER A CA 1
ATOM 2448 C C . SER A 1 312 ? 14.394 -11.410 13.696 1.00 42.81 312 SER A C 1
ATOM 2450 O O . SER A 1 312 ? 14.897 -10.603 14.475 1.00 42.81 312 SER A O 1
ATOM 2452 N N . ARG A 1 313 ? 13.315 -12.131 14.037 1.00 43.44 313 ARG A N 1
ATOM 2453 C CA . ARG A 1 313 ? 12.660 -12.071 15.360 1.00 43.44 313 ARG A CA 1
ATOM 2454 C C . ARG A 1 313 ? 13.032 -13.220 16.297 1.00 43.44 313 ARG A C 1
ATOM 2456 O O . ARG A 1 313 ? 12.491 -13.269 17.400 1.00 43.44 313 ARG A O 1
ATOM 2463 N N . GLN A 1 314 ? 13.929 -14.128 15.906 1.00 37.97 314 GLN A N 1
ATOM 2464 C CA . GLN A 1 314 ? 14.532 -15.019 16.894 1.00 37.97 314 GLN A CA 1
ATOM 2465 C C . GLN A 1 314 ? 15.526 -14.209 17.738 1.00 37.97 314 GLN A C 1
ATOM 2467 O O . GLN A 1 314 ? 16.473 -13.659 17.178 1.00 37.97 314 GLN A O 1
ATOM 2472 N N . PRO A 1 315 ? 15.325 -14.097 19.064 1.00 45.22 315 PRO A N 1
ATOM 2473 C CA . PRO A 1 315 ? 16.324 -13.497 19.926 1.00 45.22 315 PRO A CA 1
ATOM 2474 C C . PRO A 1 315 ? 17.562 -14.388 19.882 1.00 45.22 315 PRO A C 1
ATOM 2476 O O . PRO A 1 315 ? 17.490 -15.574 20.208 1.00 45.22 315 PRO A O 1
ATOM 2479 N N . SER A 1 316 ? 18.687 -13.817 19.459 1.00 47.88 316 SER A N 1
ATOM 2480 C CA . SER A 1 316 ? 20.006 -14.413 19.620 1.00 47.88 316 SER A CA 1
ATOM 2481 C C . SER A 1 316 ? 20.182 -14.758 21.097 1.00 47.88 316 SER A C 1
ATOM 2483 O O . SER A 1 316 ? 20.425 -13.878 21.921 1.00 47.88 316 SER A O 1
ATOM 2485 N N . SER A 1 317 ? 20.007 -16.029 21.452 1.00 45.22 317 SER A N 1
ATOM 2486 C CA . SER A 1 317 ? 20.368 -16.550 22.763 1.00 45.22 317 SER A CA 1
ATOM 2487 C C . SER A 1 317 ? 21.890 -16.504 22.858 1.00 45.22 317 SER A C 1
ATOM 2489 O O . SER A 1 317 ? 22.583 -17.453 22.491 1.00 45.22 317 SER A O 1
ATOM 2491 N N . VAL A 1 318 ? 22.411 -15.349 23.271 1.00 50.62 318 VAL A N 1
ATOM 2492 C CA . VAL A 1 318 ? 23.811 -15.173 23.637 1.00 50.62 318 VAL A CA 1
ATOM 2493 C C . VAL A 1 318 ? 24.036 -16.010 24.889 1.00 50.62 318 VAL A C 1
ATOM 2495 O O . VAL A 1 318 ? 23.561 -15.693 25.976 1.00 50.62 318 VAL A O 1
ATOM 2498 N N . LEU A 1 319 ? 24.714 -17.131 24.681 1.00 46.28 319 LEU A N 1
ATOM 2499 C CA . LEU A 1 319 ? 25.175 -18.063 25.692 1.00 46.28 319 LEU A CA 1
ATOM 2500 C C . LEU A 1 319 ? 26.312 -17.395 26.486 1.00 46.28 319 LEU A C 1
ATOM 2502 O O . LEU A 1 319 ? 27.482 -17.524 26.136 1.00 46.28 319 LEU A O 1
ATOM 2506 N N . THR A 1 320 ? 25.992 -16.640 27.535 1.00 46.81 320 THR A N 1
ATOM 2507 C CA . THR A 1 320 ? 26.981 -16.217 28.534 1.00 46.81 320 THR A CA 1
ATOM 2508 C C . THR A 1 320 ? 27.157 -17.334 29.557 1.00 46.81 320 THR A C 1
ATOM 2510 O O . THR A 1 320 ? 26.378 -17.483 30.494 1.00 46.81 320 THR A O 1
ATOM 2513 N N . SER A 1 321 ? 28.192 -18.147 29.357 1.00 49.56 321 SER A N 1
ATOM 2514 C CA . SER A 1 321 ? 28.681 -19.083 30.371 1.00 49.56 321 SER A CA 1
ATOM 2515 C C . SER A 1 321 ? 29.503 -18.305 31.413 1.00 49.56 321 SER A C 1
ATOM 2517 O O . SER A 1 321 ? 30.384 -17.543 31.007 1.00 49.56 321 SER A O 1
ATOM 2519 N N . PRO A 1 322 ? 29.262 -18.449 32.728 1.00 52.28 322 PRO A N 1
ATOM 2520 C CA . PRO A 1 322 ? 30.081 -17.797 33.740 1.00 52.28 322 PRO A CA 1
ATOM 2521 C C . PRO A 1 322 ? 31.346 -18.626 33.995 1.00 52.28 322 PRO A C 1
ATOM 2523 O O . PRO A 1 322 ? 31.298 -19.739 34.518 1.00 52.28 322 PRO A O 1
ATOM 2526 N N . THR A 1 323 ? 32.495 -18.075 33.617 1.00 51.38 323 THR A N 1
ATOM 2527 C CA . THR A 1 323 ? 33.811 -18.604 33.980 1.00 51.38 323 THR A CA 1
ATOM 2528 C C . THR A 1 323 ? 34.100 -18.230 35.435 1.00 51.38 323 THR A C 1
ATOM 2530 O O . THR A 1 323 ? 34.349 -17.064 35.736 1.00 51.38 323 THR A O 1
ATOM 2533 N N . TYR A 1 324 ? 34.050 -19.199 36.348 1.00 54.38 324 TYR A N 1
ATOM 2534 C CA . TYR A 1 324 ? 34.543 -19.023 37.717 1.00 54.38 324 TYR A CA 1
ATOM 2535 C C . TYR A 1 324 ? 36.074 -19.166 37.743 1.00 54.38 324 TYR A C 1
ATOM 2537 O O . TYR A 1 324 ? 36.594 -20.106 37.135 1.00 54.38 324 TYR A O 1
ATOM 2545 N N . PRO A 1 325 ? 36.817 -18.290 38.445 1.00 54.69 325 PRO A N 1
ATOM 2546 C CA . PRO A 1 325 ? 38.233 -18.511 38.696 1.00 54.69 325 PRO A CA 1
ATOM 2547 C C . PRO A 1 325 ? 38.408 -19.577 39.787 1.00 54.69 325 PRO A C 1
ATOM 2549 O O . PRO A 1 325 ? 37.850 -19.475 40.877 1.00 54.69 325 PRO A O 1
ATOM 2552 N N . VAL A 1 326 ? 39.187 -20.610 39.471 1.00 58.56 326 VAL A N 1
ATOM 2553 C CA . VAL A 1 326 ? 39.642 -21.636 40.414 1.00 58.56 326 VAL A CA 1
ATOM 2554 C C . VAL A 1 326 ? 40.830 -21.067 41.191 1.00 58.56 326 VAL A C 1
ATOM 2556 O O . VAL A 1 326 ? 41.885 -20.815 40.614 1.00 58.56 326 VAL A O 1
ATOM 2559 N N . GLU A 1 327 ? 40.658 -20.855 42.494 1.00 50.19 327 GLU A N 1
ATOM 2560 C CA . GLU A 1 327 ? 41.752 -20.561 43.422 1.00 50.19 327 GLU A CA 1
ATOM 2561 C C . GLU A 1 327 ? 42.622 -21.813 43.621 1.00 50.19 327 GLU A C 1
ATOM 2563 O O . GLU A 1 327 ? 42.171 -22.844 44.120 1.00 50.19 327 GLU A O 1
ATOM 2568 N N . THR A 1 328 ? 43.894 -21.727 43.237 1.00 61.12 328 THR A N 1
ATOM 2569 C CA . THR A 1 328 ? 44.936 -22.700 43.593 1.00 61.12 328 THR A CA 1
ATOM 2570 C C . THR A 1 328 ? 45.500 -22.411 44.989 1.00 61.12 328 THR A C 1
ATOM 2572 O O . THR A 1 328 ? 45.936 -21.283 45.230 1.00 61.12 328 THR A O 1
ATOM 2575 N N . PRO A 1 329 ? 45.603 -23.405 45.891 1.00 57.84 329 PRO A N 1
ATOM 2576 C CA . PRO A 1 329 ? 46.308 -23.245 47.156 1.00 57.84 329 PRO A CA 1
ATOM 2577 C C . PRO A 1 329 ? 47.824 -23.397 46.952 1.00 57.84 329 PRO A C 1
ATOM 2579 O O . PRO A 1 329 ? 48.304 -24.427 46.478 1.00 57.84 329 PRO A O 1
ATOM 2582 N N . MET A 1 330 ? 48.591 -22.375 47.340 1.00 55.72 330 MET A N 1
ATOM 2583 C CA . MET A 1 330 ? 50.051 -22.455 47.452 1.00 55.72 330 MET A CA 1
ATOM 2584 C C . MET A 1 330 ? 50.438 -23.437 48.563 1.00 55.72 330 MET A C 1
ATOM 2586 O O . MET A 1 330 ? 50.272 -23.169 49.755 1.00 55.72 330 MET A O 1
ATOM 2590 N N . GLY A 1 331 ? 50.973 -24.582 48.145 1.00 54.81 331 GLY A N 1
ATOM 2591 C CA . GLY A 1 331 ? 51.661 -25.538 48.996 1.00 54.81 331 GLY A CA 1
ATOM 2592 C C . GLY A 1 331 ? 53.028 -25.016 49.436 1.00 54.81 331 GLY A C 1
ATOM 2593 O O . GLY A 1 331 ? 53.822 -24.520 48.641 1.00 54.81 331 GLY A O 1
ATOM 2594 N N . LYS A 1 332 ? 53.278 -25.162 50.737 1.00 52.38 332 LYS A N 1
ATOM 2595 C CA . LYS A 1 332 ? 54.562 -24.997 51.419 1.00 52.38 332 LYS A CA 1
ATOM 2596 C C . LYS A 1 332 ? 55.635 -25.878 50.770 1.00 52.38 332 LYS A C 1
ATOM 2598 O O . LYS A 1 332 ? 55.395 -27.066 50.579 1.00 52.38 332 LYS A O 1
ATOM 2603 N N . THR A 1 333 ? 56.828 -25.330 50.554 1.00 57.03 333 THR A N 1
ATOM 2604 C CA . THR A 1 333 ? 58.052 -26.133 50.424 1.00 57.03 333 THR A CA 1
ATOM 2605 C C . THR A 1 333 ? 58.981 -25.777 51.578 1.00 57.03 333 THR A C 1
ATOM 2607 O O . THR A 1 333 ? 59.213 -24.606 51.868 1.00 57.03 333 THR A O 1
ATOM 2610 N N . VAL A 1 334 ? 59.406 -26.824 52.275 1.00 59.22 334 VAL A N 1
ATOM 2611 C CA . VAL A 1 334 ? 60.354 -26.863 53.386 1.00 59.22 334 VAL A CA 1
ATOM 2612 C C . VAL A 1 334 ? 61.638 -27.503 52.849 1.00 59.22 334 VAL A C 1
ATOM 2614 O O . VAL A 1 334 ? 61.535 -28.424 52.037 1.00 59.22 334 VAL A O 1
ATOM 2617 N N . LEU A 1 335 ? 62.769 -27.040 53.400 1.00 51.66 335 LEU A N 1
ATOM 2618 C CA . LEU A 1 335 ? 64.187 -27.386 53.181 1.00 51.66 335 LEU A CA 1
ATOM 2619 C C . LEU A 1 335 ? 64.922 -26.587 52.102 1.00 51.66 335 LEU A C 1
ATOM 2621 O O . LEU A 1 335 ? 64.675 -26.803 50.897 1.00 51.66 335 LEU A O 1
#

Sequence (335 aa):
MGRQAYLDKIAFGRSAFEPTQSASQSTEYVQLESSQAEIPRRYHEATANNYVQLYDERGNPINPRSHQYGKKLRGAQNDVLASVGVVERRHSPAEGFPGPSEERLELLEAEDTVGNAMALVTTLTENLCTWWVGTIRERILTFRYPHVLTFGQIAASEHAFSGASMVYAGFAPRVFATMNTQAIVYSTFVYQPVERLLYATRASAKTRNLFRRAKTVIKSSFRLGLEVLFYPFFYHAALQRLGLVPARPLLPTWTSLIPYSSSSPLLPSSLQYNAFNSITDCIGAVLASPVILYVLNTQSNAGSTLVSMKQSRQPSSVLTSPTYPVETPMGKTVL

pLDDT: mean 75.72, std 13.02, range [37.97, 93.88]